Protein AF-0000000067290203 (afdb_homodimer)

InterPro domains:
  IPR036691 Endonuclease/exonuclease/phosphatase superfamily [G3DSA:3.60.10.10] (4-113)
  IPR036691 Endonuclease/exonuclease/phosphatase superfamily [SSF56219] (7-81)

Foldseek 3Di:
DDAAEDEEAQLALPDLVSLQVQQVVLVVVVHFKYKYKQNQAQDDDPVSCCSNHNVQQPDKDKDG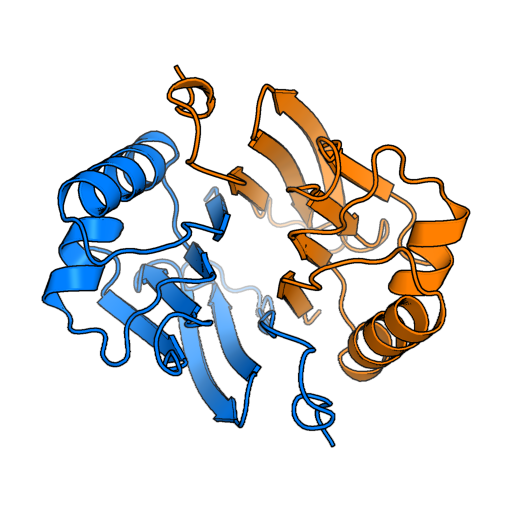ADHSDMMMIITGGVQQKDWDDWDDDDFWIWIWIDGNPDPPRPGDTDDIGYDVPDPPRPPD/DDAAEDEEAQLALPDLVSLQVQQVVLVVVVHFKYKYKQNQAQDDDPVSCCSNHNVQQPDKDKDGADHSHIMMIITGGVQQKDWDDWDDDDQWIWIWIDGRPDPPRPTDTDTGGIDVPDPPRPPD

pLDDT: mean 79.08, std 18.04, range [36.16, 97.81]

Structure (mmCIF, N/CA/C/O backbone):
data_AF-0000000067290203-model_v1
#
loop_
_entity.id
_entity.type
_entity.pdbx_description
1 polymer 'Endonuclease/exonuclease/phosphatase domain-containing protein'
#
loop_
_atom_site.group_PDB
_atom_site.id
_atom_site.type_symbol
_atom_site.label_atom_id
_atom_site.label_alt_id
_atom_site.label_comp_id
_atom_site.label_asym_id
_atom_site.label_entity_id
_atom_site.label_seq_id
_atom_site.pdbx_PDB_ins_code
_atom_site.Cartn_x
_atom_site.Cartn_y
_atom_site.Cartn_z
_atom_site.occupancy
_atom_site.B_iso_or_equiv
_atom_site.auth_seq_id
_atom_site.auth_comp_id
_atom_site.auth_asym_id
_atom_site.auth_atom_id
_atom_site.pdbx_PDB_model_num
ATOM 1 N N . MET A 1 1 ? -20.156 5.008 -2.033 1 52.22 1 MET A N 1
ATOM 2 C CA . MET A 1 1 ? -19.094 6.004 -2.119 1 52.22 1 MET A CA 1
ATOM 3 C C . MET A 1 1 ? -17.766 5.352 -2.488 1 52.22 1 MET A C 1
ATOM 5 O O . MET A 1 1 ? -17.531 4.191 -2.15 1 52.22 1 MET A O 1
ATOM 9 N N . GLU A 1 2 ? -17.016 5.949 -3.539 1 61.75 2 GLU A N 1
ATOM 10 C CA . GLU A 1 2 ? -15.75 5.41 -4.027 1 61.75 2 GLU A CA 1
ATOM 11 C C . GLU A 1 2 ? -14.633 5.594 -2.996 1 61.75 2 GLU A C 1
ATOM 13 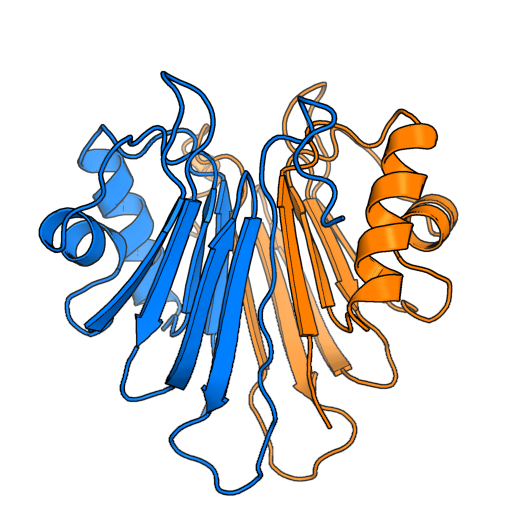O O . GLU A 1 2 ? -14.57 6.625 -2.326 1 61.75 2 GLU A O 1
ATOM 18 N N . ASP A 1 3 ? -14.102 4.531 -2.561 1 75.31 3 ASP A N 1
ATOM 19 C CA . ASP A 1 3 ? -12.938 4.617 -1.69 1 75.31 3 ASP A CA 1
ATOM 20 C C . ASP A 1 3 ? -11.641 4.445 -2.486 1 75.31 3 ASP A C 1
ATOM 22 O O . ASP A 1 3 ? -11.391 3.375 -3.041 1 75.31 3 ASP A O 1
ATOM 26 N N . ASN A 1 4 ? -10.969 5.621 -2.562 1 82.06 4 ASN A N 1
ATOM 27 C CA . ASN A 1 4 ? -9.703 5.605 -3.287 1 82.06 4 ASN A CA 1
ATOM 28 C C . ASN A 1 4 ? -8.508 5.594 -2.334 1 82.06 4 ASN A C 1
ATOM 30 O O . ASN A 1 4 ? -8.508 6.305 -1.326 1 82.06 4 ASN A O 1
ATOM 34 N N . TRP A 1 5 ? -7.609 4.723 -2.709 1 84.5 5 TRP A N 1
ATOM 35 C CA . TRP A 1 5 ? -6.391 4.641 -1.911 1 84.5 5 TRP A CA 1
ATOM 36 C C . TRP A 1 5 ? -5.16 4.914 -2.77 1 84.5 5 TRP A C 1
ATOM 38 O O . TRP A 1 5 ? -5.152 4.621 -3.967 1 84.5 5 TRP A O 1
ATOM 48 N N . ILE A 1 6 ? -4.113 5.418 -2.084 1 84.44 6 ILE A N 1
ATOM 49 C CA . ILE A 1 6 ? -2.834 5.562 -2.768 1 84.44 6 ILE A CA 1
ATOM 50 C C . ILE A 1 6 ? -1.728 4.914 -1.938 1 84.44 6 ILE A C 1
ATOM 52 O O . ILE A 1 6 ? -1.719 5.027 -0.709 1 84.44 6 ILE A O 1
ATOM 56 N N . VAL A 1 7 ? -0.982 4.113 -2.564 1 85.06 7 VAL A N 1
ATOM 57 C CA . VAL A 1 7 ? 0.259 3.57 -2.021 1 85.06 7 VAL A CA 1
ATOM 58 C C . VAL A 1 7 ? 1.448 4.113 -2.811 1 85.06 7 VAL A C 1
ATOM 60 O O . VAL A 1 7 ? 1.484 4.012 -4.039 1 85.06 7 VAL A O 1
ATOM 63 N N . TRP A 1 8 ? 2.396 4.727 -2.051 1 84.69 8 TRP A N 1
ATOM 64 C CA . TRP A 1 8 ? 3.475 5.406 -2.762 1 84.69 8 TRP A CA 1
ATOM 65 C C . TRP A 1 8 ? 4.785 5.305 -1.989 1 84.69 8 TRP A C 1
ATOM 67 O O . TRP A 1 8 ? 4.84 5.621 -0.799 1 84.69 8 TRP A O 1
ATOM 77 N N . ASN A 1 9 ? 5.824 4.785 -2.703 1 83.69 9 ASN A N 1
ATOM 78 C CA . ASN A 1 9 ? 7.172 4.992 -2.184 1 83.69 9 ASN A CA 1
ATOM 79 C C . ASN A 1 9 ? 7.703 6.375 -2.537 1 83.69 9 ASN A C 1
ATOM 81 O O . ASN A 1 9 ? 8.125 6.613 -3.672 1 83.69 9 ASN A O 1
ATOM 85 N N . VAL A 1 10 ? 7.789 7.27 -1.595 1 85.56 10 VAL A N 1
ATOM 86 C CA . VAL A 1 10 ? 7.992 8.688 -1.882 1 85.56 10 VAL A CA 1
ATOM 87 C C . VAL A 1 10 ? 9.484 9.016 -1.837 1 85.56 10 VAL A C 1
ATOM 89 O O . VAL A 1 10 ? 9.898 10.086 -2.277 1 85.56 10 VAL A O 1
ATOM 92 N N . ARG A 1 11 ? 10.234 8.125 -1.266 1 83.94 11 ARG A N 1
ATOM 93 C CA . ARG A 1 11 ? 11.68 8.273 -1.174 1 83.94 11 ARG A CA 1
ATOM 94 C C . ARG A 1 11 ? 12.055 9.586 -0.485 1 83.94 11 ARG A C 1
ATOM 96 O O . ARG A 1 11 ? 12.93 10.305 -0.951 1 83.94 11 ARG A O 1
ATOM 103 N N . GLY A 1 12 ? 11.359 9.945 0.398 1 88.12 12 GLY A N 1
ATOM 104 C CA . GLY A 1 12 ? 11.656 11.117 1.21 1 88.12 12 GLY A CA 1
ATOM 105 C C . GLY A 1 12 ? 10.555 12.148 1.203 1 88.12 12 GLY A C 1
ATOM 106 O O . GLY A 1 12 ? 10.008 12.477 0.147 1 88.12 12 GLY A O 1
ATOM 107 N N . LEU A 1 13 ? 10.266 12.75 2.385 1 91.75 13 LEU A N 1
ATOM 108 C CA . LEU A 1 13 ? 9.273 13.805 2.523 1 91.75 13 LEU A CA 1
ATOM 109 C C . LEU A 1 13 ? 9.875 15.031 3.203 1 91.75 13 LEU A C 1
ATOM 111 O O . LEU A 1 13 ? 9.148 15.93 3.637 1 91.75 13 LEU A O 1
ATOM 115 N N . ASN A 1 14 ? 11.172 14.961 3.256 1 91.12 14 ASN A N 1
ATOM 116 C CA . ASN A 1 14 ? 11.844 16.078 3.9 1 91.12 14 ASN A CA 1
ATOM 117 C C . ASN A 1 14 ? 11.695 17.375 3.088 1 91.12 14 ASN A C 1
ATOM 119 O O . ASN A 1 14 ? 11.711 18.469 3.648 1 91.12 14 ASN A O 1
ATOM 123 N N . ASN A 1 15 ? 11.594 17.234 1.837 1 89.94 15 ASN A N 1
ATOM 124 C CA . ASN A 1 15 ? 11.406 18.375 0.945 1 89.94 15 ASN A CA 1
ATOM 125 C C . ASN A 1 15 ? 9.93 18.734 0.807 1 89.94 15 ASN A C 1
ATOM 127 O O . ASN A 1 15 ? 9.133 17.922 0.324 1 89.94 15 ASN A O 1
ATOM 131 N N . PRO A 1 16 ? 9.578 19.969 1.131 1 91.81 16 PRO A N 1
ATOM 132 C CA . PRO A 1 16 ? 8.172 20.391 1.044 1 91.81 16 PRO A CA 1
ATOM 133 C C . PRO A 1 16 ? 7.613 20.281 -0.372 1 91.81 16 PRO A C 1
ATOM 135 O O . PRO A 1 16 ? 6.41 20.062 -0.548 1 91.81 16 PRO A O 1
ATOM 138 N N . ALA A 1 17 ? 8.469 20.438 -1.304 1 89.12 17 ALA A N 1
ATOM 139 C CA . ALA A 1 17 ? 7.996 20.328 -2.682 1 89.12 17 ALA A CA 1
ATOM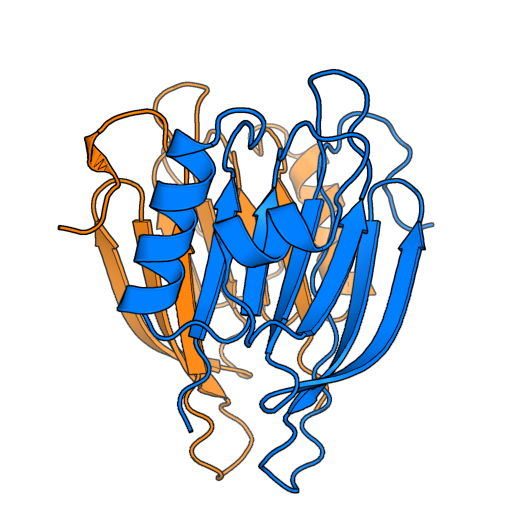 140 C C . ALA A 1 17 ? 7.445 18.922 -2.961 1 89.12 17 ALA A C 1
ATOM 142 O O . ALA A 1 17 ? 6.461 18.781 -3.688 1 89.12 17 ALA A O 1
ATOM 143 N N . ARG A 1 18 ? 8.062 18.031 -2.363 1 89 18 ARG A N 1
ATOM 144 C CA . ARG A 1 18 ? 7.594 16.656 -2.549 1 89 18 ARG A CA 1
ATOM 145 C C . ARG A 1 18 ? 6.25 16.438 -1.861 1 89 18 ARG A C 1
ATOM 147 O O . ARG A 1 18 ? 5.379 15.75 -2.391 1 89 18 ARG A O 1
ATOM 154 N N . ARG A 1 19 ? 6.105 17.078 -0.749 1 94 19 ARG A N 1
ATOM 155 C CA . ARG A 1 19 ? 4.836 16.969 -0.037 1 94 19 ARG A CA 1
ATOM 156 C C . ARG A 1 19 ? 3.697 17.562 -0.855 1 94 19 ARG A C 1
ATOM 158 O O . ARG A 1 19 ? 2.592 17.016 -0.883 1 94 19 ARG A O 1
ATOM 165 N N . THR A 1 20 ? 4.035 18.562 -1.495 1 91.69 20 THR A N 1
ATOM 166 C CA . THR A 1 20 ? 3.037 19.219 -2.332 1 91.69 20 THR A CA 1
ATOM 167 C C . THR A 1 20 ? 2.623 18.312 -3.49 1 91.69 20 THR A C 1
ATOM 169 O O . THR A 1 20 ? 1.443 18.25 -3.842 1 91.69 20 THR A O 1
ATOM 172 N N . VAL A 1 21 ? 3.586 17.641 -4.066 1 85.69 21 VAL A N 1
ATOM 173 C CA . VAL A 1 21 ? 3.301 16.734 -5.164 1 85.69 21 VAL A CA 1
ATOM 174 C C . VAL A 1 21 ? 2.367 15.625 -4.684 1 85.69 21 VAL A C 1
ATOM 176 O O . VAL A 1 21 ? 1.406 15.266 -5.375 1 85.69 21 VAL A O 1
ATOM 179 N N . VAL A 1 22 ? 2.609 15.117 -3.521 1 89.25 22 VAL A N 1
ATOM 180 C CA . VAL A 1 22 ? 1.752 14.086 -2.951 1 89.25 22 VAL A CA 1
ATOM 181 C C . VAL A 1 22 ? 0.336 14.625 -2.771 1 89.25 22 VAL A C 1
ATOM 183 O O . VAL A 1 22 ? -0.636 13.992 -3.186 1 89.25 22 VAL A O 1
ATOM 186 N N . LYS A 1 23 ? 0.296 15.75 -2.268 1 92.88 23 LYS A N 1
ATOM 187 C CA . LYS A 1 23 ? -1.001 16.359 -1.966 1 92.88 23 LYS A CA 1
ATOM 188 C C . LYS A 1 23 ? -1.843 16.5 -3.23 1 92.88 23 LYS A C 1
ATOM 190 O O . LYS A 1 23 ? -3.047 16.234 -3.215 1 92.88 23 LYS A O 1
ATOM 195 N N . VAL A 1 24 ? -1.209 16.922 -4.242 1 88.62 24 VAL A N 1
ATOM 196 C CA . VAL A 1 24 ? -1.919 17.141 -5.5 1 88.62 24 VAL A CA 1
ATOM 197 C C . VAL A 1 24 ? -2.518 15.828 -5.992 1 88.62 24 VAL A C 1
ATOM 199 O O . VAL A 1 24 ? -3.676 15.781 -6.418 1 88.62 24 VAL A O 1
ATOM 202 N N . LEU A 1 25 ? -1.799 14.773 -5.863 1 84.69 25 LEU A N 1
ATOM 203 C CA . LEU A 1 25 ? -2.289 13.477 -6.32 1 84.69 25 LEU A CA 1
ATOM 204 C C . LEU A 1 25 ? -3.42 12.984 -5.43 1 84.69 25 LEU A C 1
ATOM 206 O O . LEU A 1 25 ? -4.391 12.398 -5.918 1 84.69 25 LEU A O 1
ATOM 210 N N . VAL A 1 26 ? -3.268 13.227 -4.188 1 89.69 26 VAL A N 1
ATOM 211 C CA . VAL A 1 26 ? -4.289 12.82 -3.227 1 89.69 26 VAL A CA 1
ATOM 212 C C . VAL A 1 26 ? -5.598 13.555 -3.525 1 89.69 26 VAL A C 1
ATOM 214 O O . VAL A 1 26 ? -6.664 12.938 -3.568 1 89.69 26 VAL A O 1
ATOM 217 N N . TYR A 1 27 ? -5.418 14.805 -3.797 1 90.56 27 TYR A N 1
ATOM 218 C CA . TYR A 1 27 ? -6.59 15.633 -4.059 1 90.56 27 TYR A CA 1
ATOM 219 C C . TYR A 1 27 ? -7.219 15.281 -5.402 1 90.56 27 TYR A C 1
ATOM 221 O O . TYR A 1 27 ? -8.422 15.039 -5.484 1 90.56 27 TYR A O 1
ATOM 229 N N . ARG A 1 28 ? -6.445 15.133 -6.375 1 84.56 28 ARG A N 1
ATOM 230 C CA . ARG A 1 28 ? -6.93 14.914 -7.734 1 84.56 28 ARG A CA 1
ATOM 231 C C . ARG A 1 28 ? -7.637 13.57 -7.852 1 84.56 28 ARG A C 1
ATOM 233 O O . ARG A 1 28 ? -8.562 13.414 -8.648 1 84.56 28 ARG A O 1
ATOM 240 N N . ASN A 1 29 ? -7.258 12.656 -7.031 1 82.94 29 ASN A N 1
ATOM 241 C CA . ASN A 1 29 ? -7.828 11.32 -7.156 1 82.94 29 ASN A CA 1
ATOM 242 C C . ASN A 1 29 ? -8.828 11.031 -6.043 1 82.94 29 ASN A C 1
ATOM 244 O O . ASN A 1 29 ? -9.203 9.875 -5.828 1 82.94 29 ASN A O 1
ATOM 248 N N . ASN A 1 30 ? -9.203 12.055 -5.262 1 87.62 30 ASN A N 1
ATOM 249 C CA . ASN A 1 30 ? -10.172 11.922 -4.176 1 87.62 30 ASN A CA 1
ATOM 250 C C . ASN A 1 30 ? -9.828 10.758 -3.258 1 87.62 30 ASN A C 1
ATOM 252 O O . ASN A 1 30 ? -10.68 9.898 -2.992 1 87.62 30 ASN A O 1
ATOM 256 N N . VAL A 1 31 ? -8.656 10.781 -2.807 1 88.5 31 VAL A N 1
ATOM 257 C CA . VAL A 1 31 ? -8.125 9.68 -2.004 1 88.5 31 VAL A CA 1
ATOM 258 C C . VAL A 1 31 ? -8.672 9.781 -0.579 1 88.5 31 VAL A C 1
ATOM 260 O O . VAL A 1 31 ? -8.766 10.867 -0.015 1 88.5 31 VAL A O 1
ATOM 263 N N . SER A 1 32 ? -9.008 8.586 -0.087 1 88.25 32 SER A N 1
ATOM 264 C CA . SER A 1 32 ? -9.523 8.562 1.278 1 88.25 32 SER A CA 1
ATOM 265 C C . SER A 1 32 ? -8.562 7.852 2.223 1 88.25 32 SER A C 1
ATOM 267 O O . SER A 1 32 ? -8.688 7.957 3.443 1 88.25 32 SER A O 1
ATOM 269 N N . LEU A 1 33 ? -7.613 7.141 1.683 1 87.25 33 LEU A N 1
ATOM 270 C CA . LEU A 1 33 ? -6.586 6.438 2.447 1 87.25 33 LEU A CA 1
ATOM 271 C C . LEU A 1 33 ? -5.227 6.547 1.765 1 87.25 33 LEU A C 1
ATOM 273 O O . LEU A 1 33 ? -5.102 6.262 0.572 1 87.25 33 LEU A O 1
ATOM 277 N N . VAL A 1 34 ? -4.227 6.992 2.545 1 89.69 34 VAL A N 1
ATOM 278 C CA . VAL A 1 34 ? -2.891 7.211 2.002 1 89.69 34 VAL A CA 1
ATOM 279 C C . VAL A 1 34 ? -1.887 6.316 2.727 1 89.69 34 VAL A C 1
ATOM 281 O O . VAL A 1 34 ? -1.876 6.258 3.959 1 89.69 34 VAL A O 1
ATOM 284 N N . CYS A 1 35 ? -1.112 5.613 1.912 1 88.56 35 CYS A N 1
ATOM 285 C CA . CYS A 1 35 ? 0.01 4.844 2.443 1 88.56 35 CYS A CA 1
ATOM 286 C C . CYS A 1 35 ? 1.312 5.234 1.751 1 88.56 35 CYS A C 1
ATOM 288 O O . CYS A 1 35 ? 1.531 4.883 0.591 1 88.56 35 CYS A O 1
ATOM 290 N N . LEU A 1 36 ? 2.174 5.91 2.473 1 88.5 36 LEU A N 1
ATOM 291 C CA . LEU A 1 36 ? 3.463 6.32 1.926 1 88.5 36 LEU A CA 1
ATOM 292 C C . LEU A 1 36 ? 4.602 5.52 2.551 1 88.5 36 LEU A C 1
ATOM 294 O O . LEU A 1 36 ? 4.594 5.266 3.758 1 88.5 36 LEU A O 1
ATOM 298 N N . GLN A 1 37 ? 5.516 5.129 1.73 1 86 37 GLN A N 1
ATOM 299 C CA . GLN A 1 37 ? 6.691 4.406 2.197 1 86 37 GLN A CA 1
ATOM 300 C C . GLN A 1 37 ? 7.969 5.203 1.948 1 86 37 GLN A C 1
ATOM 302 O O . GLN A 1 37 ? 8.008 6.062 1.062 1 86 37 GLN A O 1
ATOM 307 N N . GLU A 1 38 ? 9.023 4.938 2.715 1 87.31 38 GLU A N 1
ATOM 308 C CA . GLU A 1 38 ? 10.305 5.629 2.703 1 87.31 38 GLU A CA 1
ATOM 309 C C . GLU A 1 38 ? 10.125 7.133 2.896 1 87.31 38 GLU A C 1
ATOM 311 O O . GLU A 1 38 ? 10.656 7.934 2.121 1 87.31 38 GLU A O 1
ATOM 316 N N . THR A 1 39 ? 9.414 7.508 3.857 1 91.06 39 THR A N 1
ATOM 317 C CA . THR A 1 39 ? 9.219 8.922 4.156 1 91.06 39 THR A CA 1
ATOM 318 C C . THR A 1 39 ? 10.531 9.562 4.594 1 91.06 39 THR A C 1
ATOM 320 O O . THR A 1 39 ? 10.711 10.781 4.457 1 91.06 39 THR A O 1
ATOM 323 N N . LYS A 1 40 ? 11.391 8.734 5.184 1 90.31 40 LYS A N 1
ATOM 324 C CA . LYS A 1 40 ? 12.711 9.125 5.676 1 90.31 40 LYS A CA 1
ATOM 325 C C . LYS A 1 40 ? 12.594 10.156 6.797 1 90.31 40 LYS A C 1
ATOM 327 O O . LYS A 1 40 ? 13.484 10.984 6.98 1 90.31 40 LYS A O 1
ATOM 332 N N . LEU A 1 41 ? 11.398 10.039 7.422 1 93.12 41 LEU A N 1
ATOM 333 C CA . LEU A 1 41 ? 11.172 10.938 8.547 1 93.12 41 LEU A CA 1
ATOM 334 C C . LEU A 1 41 ? 11.148 10.18 9.859 1 93.12 41 LEU A C 1
ATOM 336 O O . LEU A 1 41 ? 10.492 9.141 9.977 1 93.12 41 LEU A O 1
ATOM 340 N N . SER A 1 42 ? 11.844 10.703 10.859 1 92.88 42 SER A N 1
ATOM 341 C CA . SER A 1 42 ? 11.859 10.094 12.188 1 92.88 42 SER A CA 1
ATOM 342 C C . SER A 1 42 ? 10.602 10.445 12.977 1 92.88 42 SER A C 1
ATOM 344 O O . SER A 1 42 ? 10.18 9.688 13.859 1 92.88 42 SER A O 1
ATOM 346 N N . PHE A 1 43 ? 10.102 11.609 12.664 1 94.56 43 PHE A N 1
ATOM 347 C CA . PHE A 1 43 ? 8.859 12.062 13.281 1 94.56 43 PHE A CA 1
ATOM 348 C C . PHE A 1 43 ? 7.934 12.68 12.242 1 94.56 43 PHE A C 1
ATOM 350 O O . PHE A 1 43 ? 8.383 13.406 11.359 1 94.56 43 PHE A O 1
ATOM 357 N N . ILE A 1 44 ? 6.684 12.312 12.398 1 95.69 44 ILE A N 1
ATOM 358 C CA . ILE A 1 44 ? 5.703 12.922 11.508 1 95.69 44 ILE A CA 1
ATOM 359 C C . ILE A 1 44 ? 4.66 13.68 12.328 1 95.69 44 ILE A C 1
ATOM 361 O O . ILE A 1 44 ? 3.879 13.07 13.062 1 95.69 44 ILE A O 1
ATOM 365 N N . TYR A 1 45 ? 4.656 14.977 12.117 1 96.56 45 TYR A N 1
ATOM 366 C CA . TYR A 1 45 ? 3.695 15.828 12.805 1 96.56 45 TYR A CA 1
ATOM 367 C C . TYR A 1 45 ? 2.467 16.078 11.938 1 96.56 45 TYR A C 1
ATOM 369 O O . TYR A 1 45 ? 2.506 15.875 10.727 1 96.56 45 TYR A O 1
ATOM 377 N N . ARG A 1 46 ? 1.433 16.578 12.594 1 97.12 46 ARG A N 1
ATOM 378 C CA . ARG A 1 46 ? 0.167 16.891 11.93 1 97.12 46 ARG A CA 1
ATOM 379 C C . ARG A 1 46 ? 0.379 17.797 10.734 1 97.12 46 ARG A C 1
ATOM 381 O O . ARG A 1 46 ? -0.26 17.641 9.688 1 97.12 46 ARG A O 1
ATOM 388 N N . VAL A 1 47 ? 1.285 18.672 10.844 1 97.06 47 VAL A N 1
ATOM 389 C CA . VAL A 1 47 ? 1.516 19.641 9.773 1 97.06 47 VAL A CA 1
ATOM 390 C C . VAL A 1 47 ? 2.002 18.922 8.516 1 97.06 47 VAL A C 1
ATOM 392 O O . VAL A 1 47 ? 1.645 19.297 7.402 1 97.06 47 VAL A O 1
ATOM 395 N N . VAL A 1 48 ? 2.832 17.922 8.664 1 97.38 48 VAL A N 1
ATOM 396 C CA . VAL A 1 48 ? 3.348 17.156 7.527 1 97.38 48 VAL A CA 1
ATOM 397 C C . VAL A 1 48 ? 2.203 16.406 6.848 1 97.38 48 VAL A C 1
ATOM 399 O O . VAL A 1 48 ? 2.1 16.406 5.617 1 97.38 48 VAL A O 1
ATOM 402 N N . VAL A 1 49 ? 1.338 15.828 7.617 1 97.81 49 VAL A N 1
ATOM 403 C CA . VAL A 1 49 ? 0.186 15.102 7.09 1 97.81 49 VAL A CA 1
ATOM 404 C C . VAL A 1 49 ? -0.719 16.062 6.32 1 97.81 49 VAL A C 1
ATOM 406 O O . VAL A 1 49 ? -1.175 15.75 5.219 1 97.81 49 VAL A O 1
ATOM 409 N N . ASN A 1 50 ? -0.904 17.234 6.918 1 97.81 50 ASN A N 1
ATOM 410 C CA . ASN A 1 50 ? -1.729 18.219 6.242 1 97.81 50 ASN A CA 1
ATOM 411 C C . ASN A 1 50 ? -1.124 18.641 4.902 1 97.81 50 ASN A C 1
ATOM 413 O O . ASN A 1 50 ? -1.848 18.859 3.93 1 97.81 50 ASN A O 1
ATOM 417 N N . GLN A 1 51 ? 0.162 18.703 4.875 1 97.5 51 GLN A N 1
ATOM 418 C CA . GLN A 1 51 ? 0.863 19.125 3.664 1 97.5 51 GLN A CA 1
ATOM 419 C C . GLN A 1 51 ? 0.848 18.016 2.613 1 97.5 51 GLN A C 1
ATOM 421 O O . GLN A 1 51 ? 0.876 18.297 1.412 1 97.5 51 GLN A O 1
ATOM 426 N N . CYS A 1 52 ? 0.757 16.75 2.998 1 96.62 52 CYS A N 1
ATOM 427 C CA . CYS A 1 52 ? 0.788 15.625 2.078 1 96.62 52 CYS A CA 1
ATOM 428 C C . CYS A 1 52 ? -0.62 15.227 1.648 1 96.62 52 CYS A C 1
ATOM 430 O O . CYS A 1 52 ? -0.826 14.773 0.521 1 96.62 52 CYS A O 1
ATOM 432 N N . CYS A 1 53 ? -1.587 15.414 2.598 1 96.94 53 CYS A N 1
ATOM 433 C CA . CYS A 1 53 ? -2.857 14.742 2.359 1 96.94 53 CYS A CA 1
ATOM 434 C C . CYS A 1 53 ? -4.023 15.719 2.48 1 96.94 53 CYS A C 1
ATOM 436 O O . CYS A 1 53 ? -5.078 15.508 1.879 1 96.94 53 CYS A O 1
ATOM 438 N N . GLY A 1 54 ? -3.855 16.719 3.295 1 97.44 54 GLY A N 1
ATOM 439 C CA . GLY A 1 54 ? -4.941 17.641 3.568 1 97.44 54 GLY A CA 1
ATOM 440 C C . GLY A 1 54 ? -5.531 17.484 4.957 1 97.44 54 GLY A C 1
ATOM 441 O O . GLY A 1 54 ? -5.316 16.469 5.613 1 97.44 54 GLY A O 1
ATOM 442 N N . THR A 1 55 ? -6.297 18.438 5.359 1 97.25 55 THR A N 1
ATOM 443 C CA . THR A 1 55 ? -6.805 18.5 6.727 1 97.25 55 THR A CA 1
ATOM 444 C C . THR A 1 55 ? -7.922 17.469 6.934 1 97.25 55 THR A C 1
ATOM 446 O O . THR A 1 55 ? -8.273 17.156 8.07 1 97.25 55 THR A O 1
ATOM 449 N N . GLU A 1 56 ? -8.492 16.984 5.906 1 96.38 56 GLU A N 1
ATOM 450 C CA . GLU A 1 56 ? -9.555 15.984 6.004 1 96.38 56 GLU A CA 1
ATOM 451 C C . GLU A 1 56 ? -9.008 14.656 6.527 1 96.38 56 GLU A C 1
ATOM 453 O O . GLU A 1 56 ? -9.773 13.805 6.984 1 96.38 56 GLU A O 1
ATOM 458 N N . PHE A 1 57 ? -7.738 14.484 6.328 1 96.56 57 PHE A N 1
ATOM 459 C CA . PHE A 1 57 ? -7.102 13.305 6.895 1 96.56 57 PHE A CA 1
ATOM 460 C C . PHE A 1 57 ? -6.809 13.5 8.375 1 96.56 57 PHE A C 1
ATOM 462 O O . PHE A 1 57 ? -5.656 13.711 8.766 1 96.56 57 PHE A O 1
ATOM 469 N N . SER A 1 58 ? -7.762 13.289 9.148 1 94 58 SER A N 1
ATOM 470 C CA . SER A 1 58 ? -7.75 13.68 10.555 1 94 58 SER A CA 1
ATOM 471 C C . SER A 1 58 ? -7.004 12.664 11.406 1 94 58 SER A C 1
ATOM 473 O O . SER A 1 58 ? -6.605 12.961 12.531 1 94 58 SER A O 1
ATOM 475 N N . THR A 1 59 ? -6.797 11.492 10.891 1 91.81 59 THR A N 1
ATOM 476 C CA . THR A 1 59 ? -6.117 10.453 11.656 1 91.81 59 THR A CA 1
ATOM 477 C C . THR A 1 59 ? -4.988 9.836 10.836 1 91.81 59 THR A C 1
ATOM 479 O O . THR A 1 59 ? -5.055 9.797 9.602 1 91.81 59 THR A O 1
ATOM 482 N N . PHE A 1 60 ? -3.912 9.461 11.625 1 93.62 60 PHE A N 1
ATOM 483 C CA . PHE A 1 60 ? -2.779 8.844 10.945 1 93.62 60 PHE A CA 1
ATOM 484 C C . PHE A 1 60 ? -1.931 8.039 11.922 1 93.62 60 PHE A C 1
ATOM 486 O O . PHE A 1 60 ? -2.08 8.18 13.141 1 93.62 60 PHE A O 1
ATOM 493 N N . ALA A 1 61 ? -1.184 7.188 11.336 1 90.88 61 ALA A N 1
ATOM 494 C CA . ALA A 1 61 ? -0.149 6.418 12.016 1 90.88 61 ALA A CA 1
ATOM 495 C C . ALA A 1 61 ? 1.143 6.391 11.203 1 90.88 61 ALA A C 1
ATOM 497 O O . ALA A 1 61 ? 1.119 6.562 9.984 1 90.88 61 ALA A O 1
ATOM 498 N N . TYR A 1 62 ? 2.256 6.297 11.961 1 91.12 62 TYR A N 1
ATOM 499 C CA . TYR A 1 62 ? 3.494 6.254 11.188 1 91.12 62 TYR A CA 1
ATOM 500 C C . TYR A 1 62 ? 4.531 5.367 11.867 1 91.12 62 TYR A C 1
ATOM 502 O O . TYR A 1 62 ? 4.457 5.129 13.078 1 91.12 62 TYR A O 1
ATOM 510 N N . LEU A 1 63 ? 5.336 4.887 11.016 1 88.31 63 LEU A N 1
ATOM 511 C CA . LEU A 1 63 ? 6.543 4.191 11.453 1 88.31 63 LEU A CA 1
ATOM 512 C C . LEU A 1 63 ? 7.777 5.062 11.234 1 88.31 63 LEU A C 1
ATOM 514 O O . LEU A 1 63 ? 7.984 5.594 10.141 1 88.31 63 LEU A O 1
ATOM 518 N N . THR A 1 64 ? 8.578 5.09 12.227 1 89.75 64 THR A N 1
ATOM 519 C CA . THR A 1 64 ? 9.75 5.965 12.234 1 89.75 64 THR A CA 1
ATOM 520 C C . THR A 1 64 ? 10.812 5.438 11.273 1 89.75 64 THR A C 1
ATOM 522 O O . THR A 1 64 ? 11.047 4.23 11.203 1 89.75 64 THR A O 1
ATOM 525 N N . ALA A 1 65 ? 11.367 6.445 10.602 1 88.12 65 ALA A N 1
ATOM 526 C CA . ALA A 1 65 ? 12.539 6.094 9.805 1 88.12 65 ALA A CA 1
ATOM 527 C C . ALA A 1 65 ? 13.789 6.004 10.68 1 88.12 65 ALA A C 1
ATOM 529 O O . ALA A 1 65 ? 13.844 6.605 11.758 1 88.12 65 ALA A O 1
ATOM 530 N N . GLU A 1 66 ? 14.578 5.133 10.258 1 83.88 66 GLU A N 1
ATOM 531 C CA . GLU A 1 66 ? 15.906 5.09 10.859 1 83.88 66 GLU A CA 1
ATOM 532 C C . GLU A 1 66 ? 16.938 5.742 9.945 1 83.88 66 GLU A C 1
ATOM 534 O O . GLU A 1 66 ? 17.406 5.129 8.977 1 83.88 66 GLU A O 1
ATOM 539 N N . GLY A 1 67 ? 17.312 6.891 10.273 1 78.62 67 GLY A N 1
ATOM 540 C CA . GLY A 1 67 ? 18.156 7.652 9.367 1 78.62 67 GLY A CA 1
ATOM 541 C C . GLY A 1 67 ? 17.484 7.957 8.039 1 78.62 67 GLY A C 1
ATOM 542 O O . GLY A 1 67 ? 16.391 8.508 8 1 78.62 67 GLY A O 1
ATOM 543 N N . SER A 1 68 ? 18.234 7.52 6.945 1 77.62 68 SER A N 1
ATOM 544 C CA . SER A 1 68 ? 17.703 7.785 5.613 1 77.62 68 SER A CA 1
ATOM 545 C C . SER A 1 68 ? 16.938 6.578 5.07 1 77.62 68 SER A C 1
ATOM 547 O O . SER A 1 68 ? 16.641 6.512 3.877 1 77.62 68 SER A O 1
ATOM 549 N N . ARG A 1 69 ? 16.594 5.762 6.094 1 77.12 69 ARG A N 1
ATOM 550 C CA . ARG A 1 69 ? 15.961 4.535 5.609 1 77.12 69 ARG A CA 1
ATOM 551 C C . ARG A 1 69 ? 14.602 4.316 6.262 1 77.12 69 ARG A C 1
ATOM 553 O O . ARG A 1 69 ? 14.445 4.523 7.465 1 77.12 69 ARG A O 1
ATOM 560 N N . GLY A 1 70 ? 13.734 4.137 5.434 1 81.62 70 GLY A N 1
ATOM 561 C CA . GLY A 1 70 ? 12.445 3.674 5.914 1 81.62 70 GLY A CA 1
ATOM 562 C C . GLY A 1 70 ? 11.461 4.801 6.168 1 81.62 70 GLY A C 1
ATOM 563 O O . GLY A 1 70 ? 11.461 5.805 5.453 1 81.62 70 GLY A O 1
ATOM 564 N N . GLY A 1 71 ? 10.562 4.457 7.105 1 89.44 71 GLY A N 1
ATOM 565 C CA . GLY A 1 71 ? 9.477 5.371 7.43 1 89.44 71 GLY A CA 1
ATOM 566 C C . GLY A 1 71 ? 8.203 5.078 6.664 1 89.44 71 GLY A C 1
ATOM 567 O O . GLY A 1 71 ? 8.234 4.879 5.445 1 89.44 71 GLY A O 1
ATOM 568 N N . VAL A 1 72 ? 7.137 5.07 7.391 1 90.06 72 VAL A N 1
ATOM 569 C CA . VAL A 1 72 ? 5.828 4.812 6.801 1 90.06 72 VAL A CA 1
ATOM 570 C C . VAL A 1 72 ? 4.809 5.816 7.344 1 90.06 72 VAL A C 1
ATOM 572 O O . VAL A 1 72 ? 4.852 6.172 8.523 1 90.06 72 VAL A O 1
ATOM 575 N N . LEU A 1 73 ? 4.047 6.27 6.434 1 92 73 LEU A N 1
ATOM 576 C CA . LEU A 1 73 ? 2.912 7.082 6.848 1 92 73 LEU A CA 1
ATOM 577 C C . LEU A 1 73 ? 1.602 6.48 6.355 1 92 73 LEU A C 1
ATOM 579 O O . LEU A 1 73 ? 1.444 6.219 5.16 1 92 73 LEU A O 1
ATOM 583 N N . LEU A 1 74 ? 0.694 6.219 7.305 1 92.06 74 LEU A N 1
ATOM 584 C CA . LEU A 1 74 ? -0.688 5.84 7.035 1 92.06 74 LEU A CA 1
ATOM 585 C C . LEU A 1 74 ? -1.65 6.93 7.496 1 92.06 74 LEU A C 1
ATOM 587 O O . LEU A 1 74 ? -1.688 7.273 8.68 1 92.06 74 LEU A O 1
ATOM 591 N N . ALA A 1 75 ? -2.371 7.488 6.566 1 92.81 75 ALA A N 1
ATOM 592 C CA . ALA A 1 75 ? -3.338 8.531 6.895 1 92.81 75 ALA A CA 1
ATOM 593 C C . ALA A 1 75 ? -4.688 8.258 6.234 1 92.81 75 ALA A C 1
ATOM 595 O O . ALA A 1 75 ? -4.746 7.734 5.121 1 92.81 75 ALA A O 1
ATOM 596 N N . TRP A 1 76 ? -5.781 8.578 6.926 1 91.44 76 TRP A N 1
ATOM 597 C CA . TRP A 1 76 ? -7.105 8.32 6.367 1 91.44 76 TRP A CA 1
ATOM 598 C C . TRP A 1 76 ? -8.094 9.406 6.785 1 91.44 76 TRP A C 1
ATOM 600 O O . TRP A 1 76 ? -7.93 10.039 7.832 1 91.44 76 TRP A O 1
ATOM 610 N N . LYS A 1 77 ? -9.047 9.562 5.926 1 91.69 77 LYS A N 1
ATOM 611 C CA . LYS A 1 77 ? -10.117 10.508 6.23 1 91.69 77 LYS A CA 1
ATOM 612 C C . LYS A 1 77 ? -11.07 9.938 7.281 1 91.69 77 LYS A C 1
ATOM 614 O O . LYS A 1 77 ? -11.656 8.875 7.086 1 91.69 77 LYS A O 1
ATOM 619 N N . GLY A 1 78 ? -11.328 10.695 8.305 1 88.69 78 GLY A N 1
ATOM 620 C CA . GLY A 1 78 ? -12.133 10.227 9.422 1 88.69 78 GLY A CA 1
ATOM 621 C C . GLY A 1 78 ? -13.602 10.062 9.07 1 88.69 78 GLY A C 1
ATOM 622 O O . GLY A 1 78 ? -14.32 9.32 9.734 1 88.69 78 GLY A O 1
ATOM 623 N N . ASP A 1 79 ? -14.023 10.695 8.102 1 87.38 79 ASP A N 1
ATOM 624 C CA . ASP A 1 79 ? -15.422 10.586 7.703 1 87.38 79 ASP A CA 1
ATOM 625 C C . ASP A 1 79 ? -15.648 9.352 6.828 1 87.38 79 ASP A C 1
ATOM 627 O O . ASP A 1 79 ? -16.797 8.953 6.594 1 87.38 79 ASP A O 1
ATOM 631 N N . HIS A 1 80 ? -14.562 8.758 6.414 1 84.38 80 HIS A N 1
ATOM 632 C CA . HIS A 1 80 ? -14.672 7.57 5.578 1 84.38 80 HIS A CA 1
ATOM 633 C C . HIS A 1 80 ? -14.398 6.305 6.379 1 84.38 80 HIS A C 1
ATOM 635 O O . HIS A 1 80 ? -14.961 5.246 6.086 1 84.38 80 HIS A O 1
ATOM 641 N N . TYR A 1 81 ? -13.453 6.496 7.301 1 83.62 81 TYR A N 1
ATOM 642 C CA . TYR A 1 81 ? -13.055 5.305 8.039 1 83.62 81 TYR A CA 1
ATOM 643 C C . TYR A 1 81 ? -13.102 5.543 9.539 1 83.62 81 TYR A C 1
ATOM 645 O O . TYR A 1 81 ? -12.734 6.625 10.016 1 83.62 81 TYR A O 1
ATOM 653 N N . THR A 1 82 ? -13.531 4.508 10.195 1 84.25 82 THR A N 1
ATOM 654 C CA . THR A 1 82 ? -13.375 4.438 11.641 1 84.25 82 THR A CA 1
ATOM 655 C C . THR A 1 82 ? -12.352 3.379 12.031 1 84.25 82 THR A C 1
ATOM 657 O O . THR A 1 82 ? -12.602 2.18 11.891 1 84.25 82 THR A O 1
ATOM 660 N N . VAL A 1 83 ? -11.203 3.869 12.414 1 83.56 83 VAL A N 1
ATOM 661 C CA . VAL A 1 83 ? -10.117 2.957 12.758 1 83.56 83 VAL A CA 1
ATOM 662 C C . VAL A 1 83 ? -10.094 2.719 14.266 1 83.56 83 VAL A C 1
ATOM 664 O O . VAL A 1 83 ? -10.07 3.67 15.047 1 83.56 83 VAL A O 1
ATOM 667 N N . SER A 1 84 ? -10.156 1.494 14.656 1 82.44 84 SER A N 1
ATOM 668 C CA . SER A 1 84 ? -10.297 1.138 16.062 1 82.44 84 SER A CA 1
ATOM 669 C C . SER A 1 84 ? -8.953 0.799 16.688 1 82.44 84 SER A C 1
ATOM 671 O O . SER A 1 84 ? -8.734 1.026 17.875 1 82.44 84 SER A O 1
ATOM 673 N N . ASN A 1 85 ? -8.117 0.218 15.938 1 84.69 85 ASN A N 1
ATOM 674 C CA . ASN A 1 85 ? -6.84 -0.236 16.469 1 84.69 85 ASN A CA 1
ATOM 675 C C . ASN A 1 85 ? -5.695 0.051 15.508 1 84.69 85 ASN A C 1
ATOM 677 O O . ASN A 1 85 ? -5.824 -0.167 14.305 1 84.69 85 ASN A O 1
ATOM 681 N N . VAL A 1 86 ? -4.699 0.696 16.016 1 87.38 86 VAL A N 1
ATOM 682 C CA . VAL A 1 86 ? -3.441 0.87 15.289 1 87.38 86 VAL A CA 1
ATOM 683 C C . VAL A 1 86 ? -2.287 0.326 16.125 1 87.38 86 VAL A C 1
ATOM 685 O O . VAL A 1 86 ? -2.184 0.622 17.312 1 87.38 86 VAL A O 1
ATOM 688 N N . THR A 1 87 ? -1.533 -0.505 15.516 1 85.19 87 THR A N 1
ATOM 689 C CA . THR A 1 87 ? -0.357 -1.038 16.203 1 85.19 87 THR A CA 1
ATOM 690 C C . THR A 1 87 ? 0.899 -0.812 15.359 1 85.19 87 THR A C 1
ATOM 692 O O . THR A 1 87 ? 0.889 -1.021 14.148 1 85.19 87 THR A O 1
ATOM 695 N N . VAL A 1 88 ? 1.908 -0.249 15.977 1 84.5 88 VAL A N 1
ATOM 696 C CA . VAL A 1 88 ? 3.225 -0.12 15.359 1 84.5 88 VAL A CA 1
ATOM 697 C C . VAL A 1 88 ? 4.234 -0.984 16.109 1 84.5 88 VAL A C 1
ATOM 699 O O . VAL A 1 88 ? 4.492 -0.76 17.297 1 84.5 88 VAL A O 1
ATOM 702 N N . GLN A 1 89 ? 4.707 -1.989 15.422 1 77 89 GLN A N 1
ATOM 703 C CA . GLN A 1 89 ? 5.66 -2.912 16.031 1 77 89 GLN A CA 1
ATOM 704 C C . GLN A 1 89 ? 6.801 -3.234 15.07 1 77 89 GLN A C 1
ATOM 706 O O . GLN A 1 89 ? 6.578 -3.791 13.992 1 77 89 GLN A O 1
ATOM 711 N N . GLY A 1 90 ? 8.016 -2.881 15.562 1 75.62 90 GLY A N 1
ATOM 712 C CA . GLY A 1 90 ? 9.141 -3.102 14.664 1 75.62 90 GLY A CA 1
ATOM 713 C C . GLY A 1 90 ? 9 -2.359 13.344 1 75.62 90 GLY A C 1
ATOM 714 O O . GLY A 1 90 ? 8.852 -1.136 13.328 1 75.62 90 GLY A O 1
ATOM 715 N N . CYS A 1 91 ? 8.906 -3.178 12.242 1 76.5 91 CYS A N 1
ATOM 716 C CA . CYS A 1 91 ? 8.828 -2.568 10.922 1 76.5 91 CYS A CA 1
ATOM 717 C C . CYS A 1 91 ? 7.418 -2.691 10.352 1 76.5 91 CYS A C 1
ATOM 719 O O . CYS A 1 91 ? 7.219 -2.562 9.141 1 76.5 91 CYS A O 1
ATOM 721 N N . LEU A 1 92 ? 6.508 -2.801 11.289 1 77.81 92 LEU A N 1
ATOM 722 C CA . LEU A 1 92 ? 5.145 -3.066 10.844 1 77.81 92 LEU A CA 1
ATOM 723 C C . LEU A 1 92 ? 4.18 -2.027 11.406 1 77.81 92 LEU A C 1
ATOM 725 O O . LEU A 1 92 ? 4.254 -1.678 12.586 1 77.81 92 LEU A O 1
ATOM 729 N N . VAL A 1 93 ? 3.389 -1.534 10.555 1 83.88 93 VAL A N 1
ATOM 730 C CA . VAL A 1 93 ? 2.217 -0.762 10.961 1 83.88 93 VAL A CA 1
ATOM 731 C C . VAL A 1 93 ? 0.945 -1.528 10.602 1 83.88 93 VAL A C 1
ATOM 733 O O . VAL A 1 93 ? 0.766 -1.95 9.461 1 83.88 93 VAL A O 1
ATOM 736 N N . THR A 1 94 ? 0.095 -1.754 11.664 1 83.5 94 THR A N 1
ATOM 737 C CA . THR A 1 94 ? -1.185 -2.416 11.43 1 83.5 94 THR A CA 1
ATOM 738 C C . THR A 1 94 ? -2.342 -1.52 11.859 1 83.5 94 THR A C 1
ATOM 740 O O . THR A 1 94 ? -2.27 -0.855 12.898 1 83.5 94 THR A O 1
ATOM 743 N N . ALA A 1 95 ? -3.334 -1.471 10.984 1 84.62 95 ALA A N 1
ATOM 744 C CA . ALA A 1 9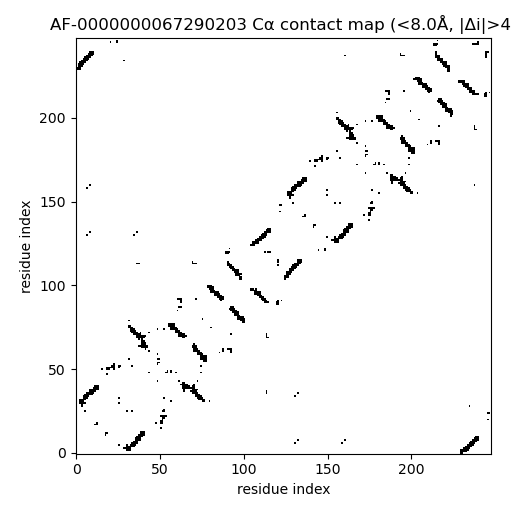5 ? -4.547 -0.723 11.312 1 84.62 95 ALA A CA 1
ATOM 745 C C . ALA A 1 95 ? -5.797 -1.534 10.977 1 84.62 95 ALA A C 1
ATOM 747 O O . ALA A 1 95 ? -5.852 -2.205 9.945 1 84.62 95 ALA A O 1
ATOM 748 N N . ALA A 1 96 ? -6.691 -1.548 11.93 1 81.62 96 ALA A N 1
ATOM 749 C CA . ALA A 1 96 ? -7.988 -2.191 11.75 1 81.62 96 ALA A CA 1
ATOM 750 C C . ALA A 1 96 ? -9.125 -1.184 11.891 1 81.62 96 ALA A C 1
ATOM 752 O O . ALA A 1 96 ? -9.125 -0.36 12.812 1 81.62 96 ALA A O 1
ATOM 753 N N . GLY A 1 97 ? -9.945 -1.225 10.883 1 80.75 97 GLY A N 1
ATOM 754 C CA . GLY A 1 97 ? -11.062 -0.296 10.93 1 80.75 97 GLY A CA 1
ATOM 755 C C . GLY A 1 97 ? -12.211 -0.702 10.023 1 80.75 97 GLY A C 1
ATOM 756 O O . GLY A 1 97 ? -12.164 -1.763 9.391 1 80.75 97 GLY A O 1
ATOM 757 N N . ASN A 1 98 ? -13.289 0.226 10.133 1 75.88 98 ASN A N 1
ATOM 758 C CA . ASN A 1 98 ? -14.492 0.04 9.328 1 75.88 98 ASN A CA 1
ATOM 759 C C . ASN A 1 98 ? -14.773 1.263 8.461 1 75.88 98 ASN A C 1
ATOM 761 O O . ASN A 1 98 ? -14.383 2.379 8.805 1 75.88 98 ASN A O 1
ATOM 765 N N . ASN A 1 99 ? -15.375 0.886 7.293 1 74.31 99 ASN A N 1
ATOM 766 C CA . ASN A 1 99 ? -15.898 2.021 6.539 1 74.31 99 ASN A CA 1
ATOM 767 C C . ASN A 1 99 ? -17.031 2.725 7.297 1 74.31 99 ASN A C 1
ATOM 769 O O . ASN A 1 99 ? -17.891 2.07 7.875 1 74.31 99 ASN A O 1
ATOM 773 N N . ALA A 1 100 ? -16.922 4.004 7.562 1 67.25 100 ALA A N 1
ATOM 774 C CA . ALA A 1 100 ? -17.891 4.77 8.336 1 67.25 100 ALA A CA 1
ATOM 775 C C . ALA A 1 100 ? -19.234 4.836 7.621 1 67.25 100 ALA A C 1
ATOM 777 O O . ALA A 1 100 ? -20.281 4.984 8.266 1 67.25 100 ALA A O 1
ATOM 778 N N . LYS A 1 101 ? -19.438 5.227 6.559 1 56.84 101 LYS A N 1
ATOM 779 C CA . LYS A 1 101 ? -20.719 5.516 5.93 1 56.84 101 LYS A CA 1
ATOM 780 C C . LYS A 1 101 ? -21.547 4.246 5.777 1 56.84 101 LYS A C 1
ATOM 782 O O . LYS A 1 101 ? -22.781 4.312 5.688 1 56.84 101 LYS A O 1
ATOM 787 N N . GLY A 1 102 ? -21.141 3.021 5.516 1 51.38 102 GLY A N 1
ATOM 788 C CA . GLY A 1 102 ? -22.078 1.929 5.27 1 51.38 102 GLY A CA 1
ATOM 789 C C . GLY A 1 102 ? -22.016 0.848 6.332 1 51.38 102 GLY A C 1
ATOM 790 O O . GLY A 1 102 ? -21.031 0.735 7.059 1 51.38 102 GLY A O 1
ATOM 791 N N . GLY A 1 103 ? -23.375 0.543 6.91 1 40.84 103 GLY A N 1
ATOM 792 C CA . GLY A 1 103 ? -23.703 -0.578 7.777 1 40.84 103 GLY A CA 1
ATOM 793 C C . GLY A 1 103 ? -22.719 -1.733 7.648 1 40.84 103 GLY A C 1
ATOM 794 O O . GLY A 1 103 ? -22.781 -2.689 8.422 1 40.84 103 GLY A O 1
ATOM 795 N N . ALA A 1 104 ? -22.891 -2.215 6.539 1 39.31 104 ALA A N 1
ATOM 796 C CA . ALA A 1 104 ? -22.25 -3.525 6.48 1 39.31 104 ALA A CA 1
ATOM 797 C C . ALA A 1 104 ? -20.828 -3.463 7.023 1 39.31 104 ALA A C 1
ATOM 799 O O . ALA A 1 104 ? -20.156 -2.434 6.91 1 39.31 104 ALA A O 1
ATOM 800 N N . SER A 1 105 ? -20.812 -4.199 8.094 1 36.91 105 SER A N 1
ATOM 801 C CA . SER A 1 105 ? -19.641 -4.492 8.93 1 36.91 105 SER A CA 1
ATOM 802 C C . SER A 1 105 ? -18.375 -4.582 8.086 1 36.91 105 SER A C 1
ATOM 804 O O . SER A 1 105 ? -18.016 -5.664 7.617 1 36.91 105 SER A O 1
ATOM 806 N N . GLY A 1 106 ? -18.344 -4.148 6.91 1 40.81 106 GLY A N 1
ATOM 807 C CA . GLY A 1 106 ? -17.156 -4.543 6.188 1 40.81 106 GLY A CA 1
ATOM 808 C C . GLY A 1 106 ? -15.875 -4.25 6.945 1 40.81 106 GLY A C 1
ATOM 809 O O . GLY A 1 106 ? -15.781 -3.252 7.664 1 40.81 106 GLY A O 1
ATOM 810 N N . ASN A 1 107 ? -15.539 -5.387 7.812 1 40.25 107 ASN A N 1
ATOM 811 C CA . ASN A 1 107 ? -14.281 -5.617 8.516 1 40.25 107 ASN A CA 1
ATOM 812 C C . ASN A 1 107 ? -13.086 -5.125 7.711 1 40.25 107 ASN A C 1
ATOM 814 O O . ASN A 1 107 ? -12.758 -5.703 6.676 1 40.25 107 ASN A O 1
ATOM 818 N N . TYR A 1 108 ? -12.891 -3.893 7.625 1 47.03 108 TYR A N 1
ATOM 819 C CA . TYR A 1 108 ? -11.648 -3.436 7.016 1 47.03 108 TYR A CA 1
ATOM 820 C C . TYR A 1 108 ? -10.445 -3.934 7.805 1 47.03 108 TYR A C 1
ATOM 822 O O . TYR A 1 108 ? -10.414 -3.834 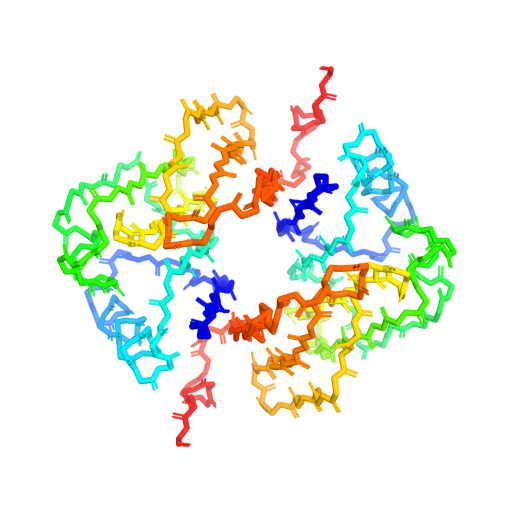9.031 1 47.03 108 TYR A O 1
ATOM 830 N N . ARG A 1 109 ? -9.578 -4.824 7.785 1 46.38 109 ARG A N 1
ATOM 831 C CA . ARG A 1 109 ? -8.289 -4.938 8.461 1 46.38 109 ARG A CA 1
ATOM 832 C C . ARG A 1 109 ? -7.152 -4.52 7.539 1 46.38 109 ARG A C 1
ATOM 834 O O . ARG A 1 109 ? -7.227 -4.707 6.324 1 46.38 109 ARG A O 1
ATOM 841 N N . SER A 1 110 ? -6.109 -4.016 7.789 1 45.09 110 SER A N 1
ATOM 842 C CA . SER A 1 110 ? -4.922 -3.223 7.5 1 45.09 110 SER A CA 1
ATOM 843 C C . SER A 1 110 ? -3.797 -4.09 6.949 1 45.09 110 SER A C 1
ATOM 845 O O . SER A 1 110 ? -3.574 -5.207 7.422 1 45.09 110 SER A O 1
ATOM 847 N N . VAL A 1 111 ? -3.246 -3.402 6.121 1 47.69 111 VAL A N 1
ATOM 848 C CA . VAL A 1 111 ? -2.082 -3.688 5.289 1 47.69 111 VAL A CA 1
ATOM 849 C C . VAL A 1 111 ? -0.821 -3.154 5.965 1 47.69 111 VAL A C 1
ATOM 851 O O . VAL A 1 111 ? -0.812 -2.035 6.484 1 47.69 111 VAL A O 1
ATOM 854 N N . TRP A 1 112 ? 0.501 -3.021 6.199 1 48.66 112 TRP A N 1
ATOM 855 C CA . TRP A 1 112 ? 1.811 -3.646 6.348 1 48.66 112 TRP A CA 1
ATOM 856 C C . TRP A 1 112 ? 2.928 -2.631 6.129 1 48.66 112 TRP A C 1
ATOM 858 O O . TRP A 1 112 ? 2.738 -1.634 5.43 1 48.66 112 TRP A O 1
ATOM 868 N N . ALA A 1 113 ? 4.266 -3.436 5.801 1 49.84 113 ALA A N 1
ATOM 869 C CA . ALA A 1 113 ? 5.582 -3.697 6.371 1 49.84 113 ALA A CA 1
ATOM 870 C C . ALA A 1 113 ? 6.688 -3.107 5.496 1 49.84 113 ALA A C 1
ATOM 872 O O . ALA A 1 113 ? 6.637 -3.215 4.27 1 49.84 113 ALA A O 1
ATOM 873 N N . THR A 1 114 ? 7.391 -2.482 5.668 1 52.25 114 THR A N 1
ATOM 874 C CA . THR A 1 114 ? 8.469 -1.719 5.039 1 52.25 114 THR A CA 1
ATOM 875 C C . THR A 1 114 ? 9.719 -2.57 4.895 1 52.25 114 THR A C 1
ATOM 877 O O . THR A 1 114 ? 9.758 -3.715 5.355 1 52.25 114 THR A O 1
ATOM 880 N N . ARG A 1 115 ? 11.289 -2.086 5.266 1 50.56 115 ARG A N 1
ATOM 881 C CA . ARG A 1 115 ? 12.523 -2.693 4.773 1 50.56 115 ARG A CA 1
ATOM 882 C C . ARG A 1 115 ? 12.742 -4.07 5.398 1 50.56 115 ARG A C 1
ATOM 884 O O . ARG A 1 115 ? 12.703 -4.215 6.621 1 50.56 115 ARG A O 1
ATOM 891 N N . LEU A 1 116 ? 12.383 -5.312 4.543 1 45.66 116 LEU A N 1
ATOM 892 C CA . LEU A 1 116 ? 12.898 -6.57 5.074 1 45.66 116 LEU A CA 1
ATOM 893 C C . LEU A 1 116 ? 14.336 -6.41 5.547 1 45.66 116 LEU A C 1
ATOM 895 O O . LEU A 1 116 ? 15.039 -7.402 5.766 1 45.66 116 LEU A O 1
ATOM 899 N N . GLY A 1 117 ? 14.75 -5.387 5.363 1 39.72 117 GLY A N 1
ATOM 900 C CA . GLY A 1 117 ? 16.172 -5.648 5.598 1 39.72 117 GLY A CA 1
ATOM 901 C C . GLY A 1 117 ? 16.406 -6.641 6.715 1 39.72 117 GLY A C 1
ATOM 902 O O . GLY A 1 117 ? 17.141 -7.613 6.539 1 39.72 117 GLY A O 1
ATOM 903 N N . ARG A 1 118 ? 16.281 -6.172 7.969 1 40.19 118 ARG A N 1
ATOM 904 C CA . ARG A 1 118 ? 16.734 -7 9.078 1 40.19 118 ARG A CA 1
ATOM 905 C C . ARG A 1 118 ? 15.672 -8.008 9.492 1 40.19 118 ARG A C 1
ATOM 907 O O . ARG A 1 118 ? 14.484 -7.785 9.25 1 40.19 118 ARG A O 1
ATOM 914 N N . GLU A 1 119 ? 15.992 -9.328 9.797 1 43.28 119 GLU A N 1
ATOM 915 C CA . GLU A 1 119 ? 15.336 -10.453 10.453 1 43.28 119 GLU A CA 1
ATOM 916 C C . GLU A 1 119 ? 14.109 -9.992 11.242 1 43.28 119 GLU A C 1
ATOM 918 O O . GLU A 1 119 ? 13.211 -10.789 11.523 1 43.28 119 GLU A O 1
ATOM 923 N N . THR A 1 120 ? 14.016 -8.758 11.531 1 43.5 120 THR A N 1
ATOM 924 C CA . THR A 1 120 ? 13.172 -8.398 12.664 1 43.5 120 THR A CA 1
ATOM 925 C C . THR A 1 120 ? 11.758 -8.062 12.195 1 43.5 120 THR A C 1
ATOM 927 O O . THR A 1 120 ? 10.852 -7.895 13.008 1 43.5 120 THR A O 1
ATOM 930 N N . CYS A 1 121 ? 11.523 -7.875 10.992 1 50.53 121 CYS A N 1
ATOM 931 C CA . CYS A 1 121 ? 10.156 -7.41 10.773 1 50.53 121 CYS A CA 1
ATOM 932 C C . CYS A 1 121 ? 9.227 -8.578 10.477 1 50.53 121 CYS A C 1
ATOM 934 O O . CYS A 1 121 ? 8.117 -8.383 9.984 1 50.53 121 CYS A O 1
ATOM 936 N N . ILE A 1 122 ? 9.789 -9.734 10.672 1 46.22 122 ILE A N 1
ATOM 937 C CA . ILE A 1 122 ? 8.844 -10.836 10.539 1 46.22 122 ILE A CA 1
ATOM 938 C C . ILE A 1 122 ? 7.852 -10.812 11.695 1 46.22 122 ILE A C 1
ATOM 940 O O . ILE A 1 122 ? 8.25 -10.828 12.867 1 46.22 122 ILE A O 1
ATOM 944 N N . PRO A 1 123 ? 6.668 -10.477 11.406 1 42.22 123 PRO A N 1
ATOM 945 C CA . PRO A 1 123 ? 5.766 -10.578 12.555 1 42.22 123 PRO A CA 1
ATOM 946 C C . PRO A 1 123 ? 5.871 -11.922 13.273 1 42.22 123 PRO A C 1
ATOM 948 O O . PRO A 1 123 ? 5.891 -12.969 12.625 1 42.22 123 PRO A O 1
ATOM 951 N N . THR A 1 124 ? 6.57 -11.992 14.359 1 36.16 124 THR A N 1
ATOM 952 C CA . THR A 1 124 ? 6.566 -13.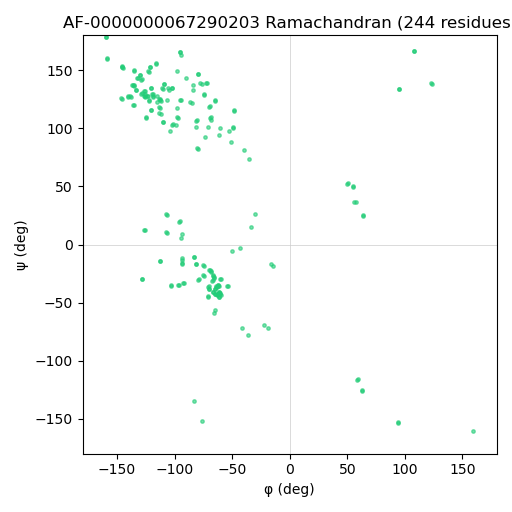203 15.164 1 36.16 124 THR A CA 1
ATOM 953 C C . THR A 1 124 ? 5.16 -13.5 15.688 1 36.16 124 THR A C 1
ATOM 955 O O . THR A 1 124 ? 4.461 -12.594 16.156 1 36.16 124 THR A O 1
ATOM 958 N N . MET B 1 1 ? -17.203 -10.039 5.812 1 52.16 1 MET B N 1
ATOM 959 C CA . MET B 1 1 ? -15.906 -10.695 5.648 1 52.16 1 MET B CA 1
ATOM 960 C C . MET B 1 1 ? -14.766 -9.688 5.754 1 52.16 1 MET B C 1
ATOM 962 O O . MET B 1 1 ? -14.93 -8.523 5.402 1 52.16 1 MET B O 1
ATOM 966 N N . GLU B 1 2 ? -13.68 -10.016 6.617 1 61.84 2 GLU B N 1
ATOM 967 C CA . GLU B 1 2 ? -12.539 -9.133 6.836 1 61.84 2 GLU B CA 1
ATOM 968 C C . GLU B 1 2 ? -11.664 -9.039 5.59 1 61.84 2 GLU B C 1
ATOM 970 O O . GLU B 1 2 ? -11.461 -10.031 4.887 1 61.84 2 GLU B O 1
ATOM 975 N N . ASP B 1 3 ? -11.531 -7.875 5.078 1 75.31 3 ASP B N 1
ATOM 976 C CA . ASP B 1 3 ? -10.594 -7.668 3.977 1 75.31 3 ASP B CA 1
ATOM 977 C C . ASP B 1 3 ? -9.266 -7.117 4.484 1 75.31 3 ASP B C 1
ATOM 979 O O . ASP B 1 3 ? -9.203 -6 5 1 75.31 3 ASP B O 1
ATOM 983 N N . ASN B 1 4 ? -8.289 -8.047 4.375 1 82.06 4 ASN B N 1
ATOM 984 C CA . ASN B 1 4 ? -6.953 -7.656 4.82 1 82.06 4 ASN B CA 1
ATOM 985 C C . ASN B 1 4 ? -6.043 -7.332 3.641 1 82.06 4 ASN B C 1
ATOM 987 O O . ASN B 1 4 ? -6.055 -8.039 2.631 1 82.06 4 ASN B O 1
ATOM 991 N N . TRP B 1 5 ? -5.363 -6.223 3.844 1 84.25 5 TRP B N 1
ATOM 992 C CA . TRP B 1 5 ? -4.41 -5.82 2.812 1 84.25 5 TRP B CA 1
ATOM 993 C C . TRP B 1 5 ? -3 -5.719 3.385 1 84.25 5 TRP B C 1
ATOM 995 O O . TRP B 1 5 ? -2.822 -5.406 4.566 1 84.25 5 TRP B O 1
ATOM 1005 N N . ILE B 1 6 ? -2.035 -5.926 2.482 1 84.31 6 ILE B N 1
ATOM 1006 C CA . ILE B 1 6 ? -0.651 -5.688 2.881 1 84.31 6 ILE B CA 1
ATOM 1007 C C . ILE B 1 6 ? 0.03 -4.773 1.864 1 84.31 6 ILE B C 1
ATOM 1009 O O . ILE B 1 6 ? -0.185 -4.91 0.658 1 84.31 6 ILE B O 1
ATOM 1013 N N . VAL B 1 7 ? 0.642 -3.789 2.316 1 85.12 7 VAL B N 1
ATOM 1014 C CA . VAL B 1 7 ? 1.537 -2.928 1.552 1 85.12 7 VAL B CA 1
ATOM 1015 C C . VAL B 1 7 ? 2.969 -3.088 2.059 1 85.12 7 VAL B C 1
ATOM 1017 O O . VAL B 1 7 ? 3.229 -2.947 3.256 1 85.12 7 VAL B O 1
ATOM 1020 N N . TRP B 1 8 ? 3.895 -3.416 1.124 1 84.69 8 TRP B N 1
ATOM 1021 C CA . TRP B 1 8 ? 5.242 -3.742 1.573 1 84.69 8 TRP B CA 1
ATOM 1022 C C . TRP B 1 8 ? 6.281 -3.297 0.548 1 84.69 8 TRP B C 1
ATOM 1024 O O . TRP B 1 8 ? 6.172 -3.623 -0.637 1 84.69 8 TRP B O 1
ATOM 1034 N N . ASN B 1 9 ? 7.262 -2.492 1.041 1 83.69 9 ASN B N 1
ATOM 1035 C CA . ASN B 1 9 ? 8.477 -2.322 0.245 1 83.69 9 ASN B CA 1
ATOM 1036 C C . ASN B 1 9 ? 9.438 -3.492 0.433 1 83.69 9 ASN B C 1
ATOM 1038 O O . ASN B 1 9 ? 10.148 -3.561 1.438 1 83.69 9 ASN B O 1
ATOM 1042 N N . VAL B 1 10 ? 9.562 -4.348 -0.534 1 85.38 10 VAL B N 1
ATOM 1043 C CA . VAL B 1 10 ? 10.211 -5.637 -0.34 1 85.38 10 VAL B CA 1
ATOM 1044 C C . VAL B 1 10 ? 11.695 -5.531 -0.705 1 85.38 10 VAL B C 1
ATOM 1046 O O . VAL B 1 10 ? 12.484 -6.426 -0.386 1 85.38 10 VAL B O 1
ATOM 1049 N N . ARG B 1 11 ? 12.016 -4.508 -1.41 1 83.88 11 ARG B N 1
ATOM 1050 C CA . ARG B 1 11 ? 13.398 -4.242 -1.807 1 83.88 11 ARG B CA 1
ATOM 1051 C C . ARG B 1 11 ? 13.977 -5.418 -2.586 1 83.88 11 ARG B C 1
ATOM 1053 O O . ARG B 1 11 ? 15.109 -5.848 -2.326 1 83.88 11 ARG B O 1
ATOM 1060 N N . GLY B 1 12 ? 13.242 -5.988 -3.316 1 88.19 12 GLY B N 1
ATOM 1061 C CA . GLY B 1 12 ? 13.695 -7.047 -4.203 1 88.19 12 GLY B CA 1
ATOM 1062 C C . GLY B 1 12 ? 12.953 -8.359 -4 1 88.19 12 GLY B C 1
ATOM 1063 O O . GLY B 1 12 ? 12.773 -8.805 -2.867 1 88.19 12 GLY B O 1
ATOM 1064 N N . LEU B 1 13 ? 12.594 -9.039 -5.098 1 91.81 13 LEU B N 1
ATOM 1065 C CA . LEU B 1 13 ? 11.93 -10.344 -5.062 1 91.81 13 LEU B CA 1
ATOM 1066 C C . LEU B 1 13 ? 12.703 -11.367 -5.891 1 91.81 13 LEU B C 1
ATOM 1068 O O . LEU B 1 13 ? 12.188 -12.445 -6.184 1 91.81 13 LEU B O 1
ATOM 1072 N N . ASN B 1 14 ? 13.883 -10.93 -6.207 1 91.06 14 ASN B N 1
ATOM 1073 C CA . ASN B 1 14 ? 14.695 -11.836 -7.008 1 91.06 14 ASN B CA 1
ATOM 1074 C C . ASN B 1 14 ? 15.086 -13.078 -6.219 1 91.06 14 ASN B C 1
ATOM 1076 O O . ASN B 1 14 ? 15.289 -14.148 -6.797 1 91.06 14 ASN B O 1
ATOM 1080 N N . ASN B 1 15 ? 15.227 -12.922 -4.977 1 89.56 15 ASN B N 1
ATOM 1081 C CA . ASN B 1 15 ? 15.555 -14.031 -4.094 1 89.56 15 ASN B CA 1
ATOM 1082 C C . ASN B 1 15 ? 14.312 -14.797 -3.664 1 89.56 15 ASN B C 1
ATOM 1084 O O . ASN B 1 15 ? 13.43 -14.242 -3.002 1 89.56 15 ASN B O 1
ATOM 1088 N N . PRO B 1 16 ? 14.25 -16.094 -3.949 1 91.69 16 PRO B N 1
ATOM 1089 C CA . PRO B 1 16 ? 13.086 -16.891 -3.586 1 91.69 16 PRO B CA 1
ATOM 1090 C C . PRO B 1 16 ? 12.82 -16.906 -2.082 1 91.69 16 PRO B C 1
ATOM 1092 O O . PRO B 1 16 ? 11.672 -17.031 -1.653 1 91.69 16 PRO B O 1
ATOM 1095 N N . ALA B 1 17 ? 13.867 -16.781 -1.346 1 88.94 17 ALA B N 1
ATOM 1096 C CA . ALA B 1 17 ? 13.68 -16.766 0.103 1 88.94 17 ALA B CA 1
ATOM 1097 C C . ALA B 1 17 ? 12.828 -15.578 0.532 1 88.94 17 ALA B C 1
ATOM 1099 O O . ALA B 1 17 ? 12.016 -15.688 1.451 1 88.94 17 ALA B O 1
ATOM 1100 N N . ARG B 1 18 ? 13.016 -14.555 -0.169 1 89.06 18 ARG B N 1
ATOM 1101 C CA . ARG B 1 18 ? 12.227 -13.367 0.152 1 89.06 18 ARG B CA 1
ATOM 1102 C C . ARG B 1 18 ? 10.766 -13.562 -0.233 1 89.06 18 ARG B C 1
ATOM 1104 O O . ARG B 1 18 ? 9.859 -13.133 0.488 1 89.06 18 ARG B O 1
ATOM 1111 N N . ARG B 1 19 ? 10.57 -14.242 -1.312 1 94.06 19 ARG B N 1
ATOM 1112 C CA . ARG B 1 19 ? 9.203 -14.523 -1.738 1 94.06 19 ARG B CA 1
ATOM 1113 C C . ARG B 1 19 ? 8.477 -15.391 -0.717 1 94.06 19 ARG B C 1
ATOM 1115 O O . ARG B 1 19 ? 7.297 -15.18 -0.441 1 94.06 19 ARG B O 1
ATOM 1122 N N . THR B 1 20 ? 9.203 -16.234 -0.191 1 91.56 20 THR B N 1
ATOM 1123 C CA . THR B 1 20 ? 8.625 -17.125 0.815 1 91.56 20 THR B CA 1
ATOM 1124 C C . THR B 1 20 ? 8.227 -16.344 2.062 1 91.56 20 THR B C 1
ATOM 1126 O O . THR B 1 20 ? 7.184 -16.594 2.656 1 91.56 20 THR B O 1
ATOM 1129 N N . VAL B 1 21 ? 9.07 -15.406 2.445 1 85.81 21 VAL B N 1
ATOM 1130 C CA . VAL B 1 21 ? 8.773 -14.57 3.605 1 85.81 21 VAL B CA 1
ATOM 1131 C C . VAL B 1 21 ? 7.488 -13.789 3.365 1 85.81 21 VAL B C 1
ATOM 1133 O O . VAL B 1 21 ? 6.633 -13.703 4.25 1 85.81 21 VAL B O 1
ATOM 1136 N N . VAL B 1 22 ? 7.332 -13.266 2.186 1 89.31 22 VAL B N 1
ATOM 1137 C CA . VAL B 1 22 ? 6.117 -12.539 1.843 1 89.31 22 VAL B CA 1
ATOM 1138 C C . VAL B 1 22 ? 4.91 -13.461 1.944 1 89.31 22 VAL B C 1
ATOM 1140 O O . VAL B 1 22 ? 3.906 -13.117 2.572 1 89.31 22 VAL B O 1
ATOM 1143 N N . LYS B 1 23 ? 5.078 -14.578 1.421 1 92.81 23 LYS B N 1
ATOM 1144 C CA . LYS B 1 23 ? 3.973 -15.523 1.378 1 92.81 23 LYS B CA 1
ATOM 1145 C C . LYS B 1 23 ? 3.49 -15.875 2.785 1 92.81 23 LYS B C 1
ATOM 1147 O O . LYS B 1 23 ? 2.285 -15.961 3.029 1 92.81 23 LYS B O 1
ATOM 1152 N N . VAL B 1 24 ? 4.41 -16.062 3.641 1 88.38 24 VAL B N 1
ATOM 1153 C CA . VAL B 1 24 ? 4.066 -16.438 5.012 1 88.38 24 VAL B CA 1
ATOM 1154 C C . VAL B 1 24 ? 3.232 -15.328 5.652 1 88.38 24 VAL B C 1
ATOM 1156 O O . VAL B 1 24 ? 2.223 -15.609 6.309 1 88.38 24 VAL B O 1
ATOM 1159 N N . LEU B 1 25 ? 3.586 -14.125 5.414 1 84.69 25 LEU B N 1
ATOM 1160 C CA . LEU B 1 25 ? 2.852 -13.008 6.008 1 84.69 25 LEU B CA 1
ATOM 1161 C C . LEU B 1 25 ? 1.467 -12.875 5.379 1 84.69 25 LEU B C 1
ATOM 1163 O O . LEU B 1 25 ? 0.492 -12.578 6.074 1 84.69 25 LEU B O 1
ATOM 1167 N N . VAL B 1 26 ? 1.415 -13.109 4.113 1 89.75 26 VAL B N 1
ATOM 1168 C CA . VAL B 1 26 ? 0.145 -13.039 3.398 1 89.75 26 VAL B CA 1
ATOM 1169 C C . VAL B 1 26 ? -0.808 -14.102 3.936 1 89.75 26 VAL B C 1
ATOM 1171 O O . VAL B 1 26 ? -1.975 -13.82 4.215 1 89.75 26 VAL B O 1
ATOM 1174 N N . TYR B 1 27 ? -0.23 -15.242 4.125 1 90.69 27 TYR B N 1
ATOM 1175 C CA . TYR B 1 27 ? -1.036 -16.359 4.594 1 90.69 27 TYR B CA 1
ATOM 1176 C C . TYR B 1 27 ? -1.447 -16.172 6.047 1 90.69 27 TYR B C 1
ATOM 1178 O O . TYR B 1 27 ? -2.629 -16.281 6.387 1 90.69 27 TYR B O 1
ATOM 1186 N N . ARG B 1 28 ? -0.56 -15.773 6.855 1 84.56 28 ARG B N 1
ATOM 1187 C CA . ARG B 1 28 ? -0.796 -15.664 8.289 1 84.56 28 ARG B CA 1
ATOM 1188 C C . ARG B 1 28 ? -1.819 -14.57 8.594 1 84.56 28 ARG B C 1
ATOM 1190 O O . ARG B 1 28 ? -2.566 -14.664 9.57 1 84.56 28 ARG B O 1
ATOM 1197 N N . ASN B 1 29 ? -1.897 -13.625 7.734 1 83 29 ASN B N 1
ATOM 1198 C CA . ASN B 1 29 ? -2.783 -12.5 8.016 1 83 29 ASN B CA 1
ATOM 1199 C C . ASN B 1 29 ? -4.035 -12.539 7.141 1 83 29 ASN B C 1
ATOM 1201 O O . ASN B 1 29 ? -4.762 -11.547 7.047 1 83 29 ASN B O 1
ATOM 1205 N N . ASN B 1 30 ? -4.254 -13.648 6.434 1 87.56 30 ASN B N 1
ATOM 1206 C CA . ASN B 1 30 ? -5.422 -13.828 5.574 1 87.56 30 ASN B CA 1
ATOM 1207 C C . ASN B 1 30 ? -5.621 -12.641 4.641 1 87.56 30 ASN B C 1
ATOM 1209 O O . ASN B 1 30 ? -6.711 -12.07 4.582 1 87.56 30 ASN B O 1
ATOM 1213 N N . VAL B 1 31 ? -4.605 -12.328 3.971 1 88.31 31 VAL B N 1
ATOM 1214 C CA . VAL B 1 31 ? -4.586 -11.156 3.109 1 88.31 31 VAL B CA 1
ATOM 1215 C C . VAL B 1 31 ? -5.367 -11.438 1.828 1 88.31 31 VAL B C 1
ATOM 1217 O O . VAL B 1 31 ? -5.266 -12.523 1.259 1 88.31 31 VAL B O 1
ATOM 1220 N N . SER B 1 32 ? -6.129 -10.398 1.458 1 87.94 32 SER B N 1
ATOM 1221 C CA . SER B 1 32 ? -6.902 -10.562 0.233 1 87.94 32 SER B CA 1
ATOM 1222 C C . SER B 1 32 ? -6.398 -9.641 -0.869 1 87.94 32 SER B C 1
ATOM 1224 O O . SER B 1 32 ? -6.746 -9.812 -2.039 1 87.94 32 SER B O 1
ATOM 1226 N N . LEU B 1 33 ? -5.598 -8.68 -0.515 1 87.06 33 LEU B N 1
ATOM 1227 C CA . LEU B 1 33 ? -4.992 -7.738 -1.454 1 87.06 33 LEU B CA 1
ATOM 1228 C C . LEU B 1 33 ? -3.545 -7.445 -1.071 1 87.06 33 LEU B C 1
ATOM 1230 O O . LEU B 1 33 ? -3.262 -7.098 0.076 1 87.06 33 LEU B O 1
ATOM 1234 N N . VAL B 1 34 ? -2.646 -7.621 -2.057 1 89.62 34 VAL B N 1
ATOM 1235 C CA . VAL B 1 34 ? -1.221 -7.438 -1.812 1 89.62 34 VAL B CA 1
ATOM 1236 C C . VAL B 1 34 ? -0.682 -6.32 -2.703 1 89.62 34 VAL B C 1
ATOM 1238 O O . VAL B 1 34 ? -0.94 -6.301 -3.908 1 89.62 34 VAL B O 1
ATOM 1241 N N . CYS B 1 35 ? 0.02 -5.391 -2.064 1 88.38 35 CYS B N 1
ATOM 1242 C CA . CYS B 1 35 ? 0.744 -4.355 -2.793 1 88.38 35 CYS B CA 1
ATOM 1243 C C . CYS B 1 35 ? 2.215 -4.34 -2.396 1 88.38 35 CYS B C 1
ATOM 1245 O O . CYS B 1 35 ? 2.561 -3.912 -1.292 1 88.38 35 CYS B O 1
ATOM 1247 N N . LEU B 1 36 ? 3.072 -4.766 -3.303 1 88.44 36 LEU B N 1
ATOM 1248 C CA . LEU B 1 36 ? 4.508 -4.777 -3.041 1 88.44 36 LEU B CA 1
ATOM 1249 C C . LEU B 1 36 ? 5.219 -3.709 -3.863 1 88.44 36 LEU B C 1
ATOM 1251 O O . LEU B 1 36 ? 4.898 -3.504 -5.035 1 88.44 36 LEU B O 1
ATOM 1255 N N . GLN B 1 37 ? 6.137 -3.053 -3.232 1 85.81 37 GLN B N 1
ATOM 1256 C CA . GLN B 1 37 ? 6.938 -2.037 -3.91 1 85.81 37 GLN B CA 1
ATOM 1257 C C . GLN B 1 37 ? 8.406 -2.443 -3.961 1 85.81 37 GLN B C 1
ATOM 1259 O O . GLN B 1 37 ? 8.875 -3.219 -3.125 1 85.81 37 GLN B O 1
ATOM 1264 N N . GLU B 1 38 ? 9.156 -1.917 -4.93 1 87.25 38 GLU B N 1
ATOM 1265 C CA . GLU B 1 38 ? 10.555 -2.215 -5.203 1 87.25 38 GLU B CA 1
ATOM 1266 C C . GLU B 1 38 ? 10.773 -3.713 -5.402 1 87.25 38 GLU B C 1
ATOM 1268 O O . GLU B 1 38 ? 11.656 -4.305 -4.777 1 87.25 38 GLU B O 1
ATOM 1273 N N . THR B 1 39 ? 10.008 -4.309 -6.207 1 91 39 THR B N 1
ATOM 1274 C CA . THR B 1 39 ? 10.164 -5.73 -6.504 1 91 39 THR B CA 1
ATOM 1275 C C . THR B 1 39 ? 11.484 -5.988 -7.223 1 91 39 THR B C 1
ATOM 1277 O O . THR B 1 39 ? 12.023 -7.098 -7.164 1 91 39 THR B O 1
ATOM 1280 N N . LYS B 1 40 ? 11.945 -4.969 -7.957 1 90.19 40 LYS B N 1
ATOM 1281 C CA . LYS B 1 40 ? 13.188 -4.992 -8.719 1 90.19 40 LYS B CA 1
ATOM 1282 C C . LYS B 1 40 ? 13.133 -6.047 -9.82 1 90.19 40 LYS B C 1
ATOM 1284 O O . LYS B 1 40 ? 14.164 -6.602 -10.211 1 90.19 40 LYS B O 1
ATOM 1289 N N . LEU B 1 41 ? 11.844 -6.301 -10.18 1 93.12 41 LEU B N 1
ATOM 1290 C CA . LEU B 1 41 ? 11.656 -7.27 -11.258 1 93.12 41 LEU B CA 1
ATOM 1291 C C . LEU B 1 41 ? 11.148 -6.582 -12.523 1 93.12 41 LEU B C 1
ATOM 1293 O O . LEU B 1 41 ? 10.219 -5.777 -12.461 1 93.12 41 LEU B O 1
ATOM 1297 N N . SER B 1 42 ? 11.75 -6.914 -13.648 1 92.88 42 SER B N 1
ATOM 1298 C CA . SER B 1 42 ? 11.32 -6.371 -14.93 1 92.88 42 SER B CA 1
ATOM 1299 C C . SER B 1 42 ? 10.078 -7.09 -15.445 1 92.88 42 SER B C 1
ATOM 1301 O O . SER B 1 42 ? 9.297 -6.523 -16.219 1 92.88 42 SER B O 1
ATOM 1303 N N . PHE B 1 43 ? 9.984 -8.344 -15.062 1 94.56 43 PHE B N 1
ATOM 1304 C CA . PHE B 1 43 ? 8.82 -9.148 -15.422 1 94.56 43 PHE B CA 1
ATOM 1305 C C . PHE B 1 43 ? 8.344 -9.969 -14.234 1 94.56 43 PHE B C 1
ATOM 1307 O O . PHE B 1 43 ? 9.156 -10.508 -13.477 1 94.56 43 PHE B O 1
ATOM 1314 N N . ILE B 1 44 ? 7.039 -9.969 -14.125 1 95.69 44 ILE B N 1
ATOM 1315 C CA . ILE B 1 44 ? 6.477 -10.805 -13.062 1 95.69 44 ILE B CA 1
ATOM 1316 C C . ILE B 1 44 ? 5.543 -11.844 -13.672 1 95.69 44 ILE B C 1
ATOM 1318 O O . ILE B 1 44 ? 4.484 -11.508 -14.203 1 95.69 44 ILE B O 1
ATOM 1322 N N . TYR B 1 45 ? 5.949 -13.07 -13.508 1 96.56 45 TYR B N 1
ATOM 1323 C CA . TYR B 1 45 ? 5.148 -14.188 -14.008 1 96.56 45 TYR B CA 1
ATOM 1324 C C . TYR B 1 45 ? 4.25 -14.742 -12.906 1 96.56 45 TYR B C 1
ATOM 1326 O O . TYR B 1 45 ? 4.48 -14.492 -11.719 1 96.56 45 TYR B O 1
ATOM 1334 N N . ARG B 1 46 ? 3.289 -15.547 -13.344 1 97.12 46 ARG B N 1
ATOM 1335 C CA . ARG B 1 46 ? 2.328 -16.172 -12.438 1 97.12 46 ARG B CA 1
ATOM 1336 C C . ARG B 1 46 ? 3.037 -16.953 -11.336 1 97.12 46 ARG B C 1
ATOM 1338 O O . ARG B 1 46 ? 2.605 -16.938 -10.18 1 97.12 46 ARG B O 1
ATOM 1345 N N . VAL B 1 47 ? 4.102 -17.531 -11.656 1 97 47 VAL B N 1
ATOM 1346 C CA . VAL B 1 47 ? 4.812 -18.359 -10.688 1 97 47 VAL B CA 1
ATOM 1347 C C . VAL B 1 47 ? 5.328 -17.484 -9.539 1 97 47 VAL B C 1
ATOM 1349 O O . VAL B 1 47 ? 5.332 -17.922 -8.383 1 97 47 VAL B O 1
ATOM 1352 N N . VAL B 1 48 ? 5.793 -16.297 -9.828 1 97.38 48 VAL B N 1
ATOM 1353 C CA . VAL B 1 48 ? 6.293 -15.391 -8.805 1 97.38 48 VAL B CA 1
ATOM 1354 C C . VAL B 1 48 ? 5.152 -14.977 -7.883 1 97.38 48 VAL B C 1
ATOM 1356 O O . VAL B 1 48 ? 5.305 -14.969 -6.66 1 97.38 48 VAL B O 1
ATOM 1359 N N . VAL B 1 49 ? 4.016 -14.68 -8.445 1 97.81 49 VAL B N 1
ATOM 1360 C CA . VAL B 1 49 ? 2.84 -14.289 -7.668 1 97.81 49 VAL B CA 1
ATOM 1361 C C . VAL B 1 49 ? 2.424 -15.445 -6.754 1 97.81 49 VAL B C 1
ATOM 1363 O O . VAL B 1 49 ? 2.141 -15.234 -5.57 1 97.81 49 VAL B O 1
ATOM 1366 N N . ASN B 1 50 ? 2.447 -16.641 -7.332 1 97.81 50 ASN B N 1
ATOM 1367 C CA . ASN B 1 50 ? 2.098 -17.797 -6.531 1 97.81 50 ASN B CA 1
ATOM 1368 C C . ASN B 1 50 ? 3.061 -17.984 -5.359 1 97.81 50 ASN B C 1
ATOM 1370 O O . ASN B 1 50 ? 2.646 -18.359 -4.262 1 97.81 50 ASN B O 1
ATOM 1374 N N . GLN B 1 51 ? 4.301 -17.672 -5.605 1 97.5 51 GLN B N 1
ATOM 1375 C CA . GLN B 1 51 ? 5.328 -17.844 -4.578 1 97.5 51 GLN B CA 1
ATOM 1376 C C . GLN B 1 51 ? 5.223 -16.75 -3.518 1 97.5 51 GLN B C 1
ATOM 1378 O O . GLN B 1 51 ? 5.582 -16.969 -2.357 1 97.5 51 GLN B O 1
ATOM 1383 N N . CYS B 1 52 ? 4.695 -15.578 -3.832 1 96.62 52 CYS B N 1
ATOM 1384 C CA . CYS B 1 52 ? 4.59 -14.461 -2.906 1 96.62 52 CYS B CA 1
ATOM 1385 C C . CYS B 1 52 ? 3.248 -14.469 -2.184 1 96.62 52 CYS B C 1
ATOM 1387 O O . CYS B 1 52 ? 3.158 -14.055 -1.027 1 96.62 52 CYS B O 1
ATOM 1389 N N . CYS B 1 53 ? 2.203 -14.945 -2.916 1 97 53 CYS B N 1
ATOM 1390 C CA . CYS B 1 53 ? 0.871 -14.648 -2.398 1 97 53 CYS B CA 1
ATOM 1391 C C . CYS B 1 53 ? 0.031 -15.922 -2.305 1 97 53 CYS B C 1
ATOM 1393 O O . CYS B 1 53 ? -0.885 -16 -1.484 1 97 53 CYS B O 1
ATOM 1395 N N . GLY B 1 54 ? 0.297 -16.859 -3.158 1 97.44 54 GLY B N 1
ATOM 1396 C CA . GLY B 1 54 ? -0.514 -18.062 -3.227 1 97.44 54 GLY B CA 1
ATOM 1397 C C . GLY B 1 54 ? -1.397 -18.125 -4.457 1 97.44 54 GLY B C 1
ATOM 1398 O O . GLY B 1 54 ? -1.618 -17.094 -5.117 1 97.44 54 GLY B O 1
ATOM 1399 N N . THR B 1 55 ? -1.936 -19.266 -4.715 1 97.25 55 THR B N 1
ATOM 1400 C CA . THR B 1 55 ? -2.68 -19.516 -5.945 1 97.25 55 THR B CA 1
ATOM 1401 C C . THR B 1 55 ? -4.059 -18.859 -5.883 1 97.25 55 THR B C 1
ATOM 1403 O O . THR B 1 55 ? -4.715 -18.688 -6.91 1 97.25 55 THR B O 1
ATOM 1406 N N . GLU B 1 56 ? -4.52 -18.516 -4.738 1 96.38 56 GLU B N 1
ATOM 1407 C CA . GLU B 1 56 ? -5.812 -17.859 -4.586 1 96.38 56 GLU B CA 1
ATOM 1408 C C . GLU B 1 56 ? -5.793 -16.438 -5.172 1 96.38 56 GLU B C 1
ATOM 1410 O O . GLU B 1 56 ? -6.844 -15.859 -5.426 1 96.38 56 GLU B O 1
ATOM 1415 N N . PHE B 1 57 ? -4.598 -15.93 -5.246 1 96.5 57 PHE B N 1
ATOM 1416 C CA . PHE B 1 57 ? -4.453 -14.633 -5.898 1 96.5 57 PHE B CA 1
ATOM 1417 C C . PHE B 1 57 ? -4.43 -14.789 -7.414 1 96.5 57 PHE B C 1
ATOM 1419 O O . PHE B 1 57 ? -3.373 -14.672 -8.039 1 96.5 57 PHE B O 1
ATOM 1426 N N . SER B 1 58 ? -5.559 -14.875 -7.957 1 93.81 58 SER B N 1
ATOM 1427 C CA . SER B 1 58 ? -5.73 -15.289 -9.344 1 93.81 58 SER B CA 1
ATOM 1428 C C . SER B 1 58 ? -5.492 -14.125 -10.305 1 93.81 58 SER B C 1
ATOM 1430 O O . SER B 1 58 ? -5.27 -14.328 -11.5 1 93.81 58 SER B O 1
ATOM 1432 N N . THR B 1 59 ? -5.523 -12.93 -9.812 1 91.62 59 THR B N 1
ATOM 1433 C CA . THR B 1 59 ? -5.336 -11.766 -10.672 1 91.62 59 THR B CA 1
ATOM 1434 C C . THR B 1 59 ? -4.281 -10.828 -10.094 1 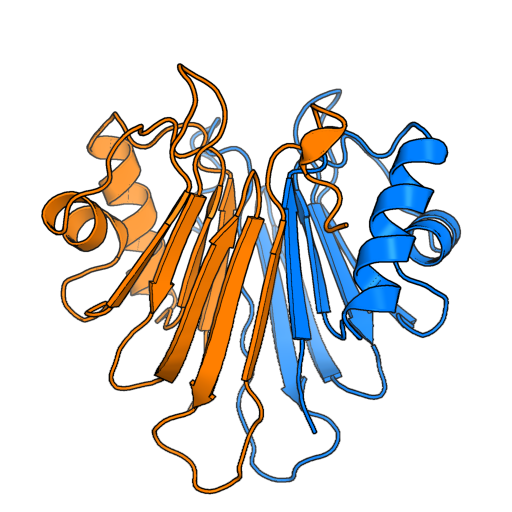91.62 59 THR B C 1
ATOM 1436 O O . THR B 1 59 ? -4.102 -10.766 -8.875 1 91.62 59 THR B O 1
ATOM 1439 N N . PHE B 1 60 ? -3.533 -10.203 -11.07 1 93.44 60 PHE B N 1
ATOM 1440 C CA . PHE B 1 60 ? -2.5 -9.273 -10.625 1 93.44 60 PHE B CA 1
ATOM 1441 C C . PHE B 1 60 ? -2.135 -8.297 -11.734 1 93.44 60 PHE B C 1
ATOM 1443 O O . PHE B 1 60 ? -2.49 -8.508 -12.898 1 93.44 60 PHE B O 1
ATOM 1450 N N . ALA B 1 61 ? -1.558 -7.234 -11.289 1 90.69 61 ALA B N 1
ATOM 1451 C CA . ALA B 1 61 ? -0.95 -6.227 -12.148 1 90.69 61 ALA B CA 1
ATOM 1452 C C . ALA B 1 61 ? 0.419 -5.805 -11.625 1 90.69 61 ALA B C 1
ATOM 1454 O O . ALA B 1 61 ? 0.697 -5.93 -10.43 1 90.69 61 ALA B O 1
ATOM 1455 N N . TYR B 1 62 ? 1.278 -5.434 -12.594 1 91 62 TYR B N 1
ATOM 1456 C CA . TYR B 1 62 ? 2.584 -5.02 -12.094 1 91 62 TYR B CA 1
ATOM 1457 C C . TYR B 1 62 ? 3.166 -3.9 -12.953 1 91 62 TYR B C 1
ATOM 1459 O O . TYR B 1 62 ? 2.783 -3.738 -14.109 1 91 62 TYR B O 1
ATOM 1467 N N . LEU B 1 63 ? 3.957 -3.168 -12.281 1 88.25 63 LEU B N 1
ATOM 1468 C CA . LEU B 1 63 ? 4.801 -2.174 -12.938 1 88.25 63 LEU B CA 1
ATOM 1469 C C . LEU B 1 63 ? 6.246 -2.652 -13.008 1 88.25 63 LEU B C 1
ATOM 1471 O O . LEU B 1 63 ? 6.816 -3.07 -11.992 1 88.25 63 LEU B O 1
ATOM 1475 N N . THR B 1 64 ? 6.812 -2.508 -14.156 1 89.69 64 THR B N 1
ATOM 1476 C CA . THR B 1 64 ? 8.156 -3.016 -14.43 1 89.69 64 THR B CA 1
ATOM 1477 C C . THR B 1 64 ? 9.203 -2.182 -13.703 1 89.69 64 THR B C 1
ATOM 1479 O O . THR B 1 64 ? 9.102 -0.956 -13.641 1 89.69 64 THR B O 1
ATOM 1482 N N . ALA B 1 65 ? 10.148 -2.965 -13.18 1 88.06 65 ALA B N 1
ATOM 1483 C CA . ALA B 1 65 ? 11.312 -2.271 -12.633 1 88.06 65 ALA B CA 1
ATOM 1484 C C . ALA B 1 65 ? 12.273 -1.861 -13.734 1 88.06 65 ALA B C 1
ATOM 1486 O O . ALA B 1 65 ? 12.273 -2.449 -14.82 1 88.06 65 ALA B O 1
ATOM 1487 N N . GLU B 1 66 ? 12.859 -0.775 -13.453 1 83.88 66 GLU B N 1
ATOM 1488 C CA . GLU B 1 66 ? 13.977 -0.376 -14.312 1 83.88 66 GLU B CA 1
ATOM 1489 C C . GLU B 1 66 ? 15.32 -0.669 -13.648 1 83.88 66 GLU B C 1
ATOM 1491 O O . GLU B 1 66 ? 15.758 0.079 -12.773 1 83.88 66 GLU B O 1
ATOM 1496 N N . GLY B 1 67 ? 15.914 -1.69 -14.086 1 78.75 67 GLY B N 1
ATOM 1497 C CA . GLY B 1 67 ? 17.109 -2.146 -13.398 1 78.75 67 GLY B CA 1
ATOM 1498 C C . GLY B 1 67 ? 16.844 -2.58 -11.969 1 78.75 67 GLY B C 1
ATOM 1499 O O . GLY B 1 67 ? 15.984 -3.422 -11.719 1 78.75 67 GLY B O 1
ATOM 1500 N N . SER B 1 68 ? 17.656 -1.938 -11.047 1 77.94 68 SER B N 1
ATOM 1501 C CA . SER B 1 68 ? 17.516 -2.299 -9.641 1 77.94 68 SER B CA 1
ATOM 1502 C C . SER B 1 68 ? 16.578 -1.338 -8.914 1 77.94 68 SER B C 1
ATOM 1504 O O . SER B 1 68 ? 16.531 -1.313 -7.68 1 77.94 68 SER B O 1
ATOM 1506 N N . ARG B 1 69 ? 15.781 -0.686 -9.812 1 77.12 69 ARG B N 1
ATOM 1507 C CA . ARG B 1 69 ? 14.945 0.326 -9.172 1 77.12 69 ARG B CA 1
ATOM 1508 C C . ARG B 1 69 ? 13.477 0.127 -9.523 1 77.12 69 ARG B C 1
ATOM 1510 O O . ARG B 1 69 ? 13.141 -0.166 -10.672 1 77.12 69 ARG B O 1
ATOM 1517 N N . GLY B 1 70 ? 12.781 0.087 -8.539 1 81.38 70 GLY B N 1
ATOM 1518 C CA . GLY B 1 70 ? 11.344 0.154 -8.734 1 81.38 70 GLY B CA 1
ATOM 1519 C C . GLY B 1 70 ? 10.688 -1.212 -8.812 1 81.38 70 GLY B C 1
ATOM 1520 O O . GLY B 1 70 ? 11.117 -2.152 -8.148 1 81.38 70 GLY B O 1
ATOM 1521 N N . GLY B 1 71 ? 9.547 -1.15 -9.539 1 89.31 71 GLY B N 1
ATOM 1522 C CA . GLY B 1 71 ? 8.719 -2.338 -9.656 1 89.31 71 GLY B CA 1
ATOM 1523 C C . GLY B 1 71 ? 7.598 -2.393 -8.633 1 89.31 71 GLY B C 1
ATOM 1524 O O . GLY B 1 71 ? 7.824 -2.145 -7.445 1 89.31 71 GLY B O 1
ATOM 1525 N N . VAL B 1 72 ? 6.438 -2.717 -9.125 1 89.81 72 VAL B N 1
ATOM 1526 C CA . VAL B 1 72 ? 5.262 -2.822 -8.266 1 89.81 72 VAL B CA 1
ATOM 1527 C C . VAL B 1 72 ? 4.48 -4.086 -8.617 1 89.81 72 VAL B C 1
ATOM 1529 O O . VAL B 1 72 ? 4.367 -4.453 -9.789 1 89.81 72 VAL B O 1
ATOM 1532 N N . LEU B 1 73 ? 4.09 -4.707 -7.574 1 92 73 LEU B N 1
ATOM 1533 C CA . LEU B 1 73 ? 3.172 -5.828 -7.766 1 92 73 LEU B CA 1
ATOM 1534 C C . LEU B 1 73 ? 1.875 -5.605 -6.992 1 92 73 LEU B C 1
ATOM 1536 O O . LEU B 1 73 ? 1.901 -5.352 -5.789 1 92 73 LEU B O 1
ATOM 1540 N N . LEU B 1 74 ? 0.761 -5.664 -7.723 1 92 74 LEU B N 1
ATOM 1541 C CA . LEU B 1 74 ? -0.582 -5.688 -7.152 1 92 74 LEU B CA 1
ATOM 1542 C C . LEU B 1 74 ? -1.266 -7.023 -7.43 1 92 74 LEU B C 1
ATOM 1544 O O . LEU B 1 74 ? -1.44 -7.406 -8.594 1 92 74 LEU B O 1
ATOM 1548 N N . ALA B 1 75 ? -1.59 -7.703 -6.387 1 92.75 75 ALA B N 1
ATOM 1549 C CA . ALA B 1 75 ? -2.27 -8.992 -6.535 1 92.75 75 ALA B CA 1
ATOM 1550 C C . ALA B 1 75 ? -3.473 -9.086 -5.602 1 92.75 75 ALA B C 1
ATOM 1552 O O . ALA B 1 75 ? -3.439 -8.57 -4.48 1 92.75 75 ALA B O 1
ATOM 1553 N N . TRP B 1 76 ? -4.566 -9.719 -6.059 1 91.38 76 TRP B N 1
ATOM 1554 C CA . TRP B 1 76 ? -5.762 -9.828 -5.23 1 91.38 76 TRP B CA 1
ATOM 1555 C C . TRP B 1 76 ? -6.473 -11.156 -5.465 1 91.38 76 TRP B C 1
ATOM 1557 O O . TRP B 1 76 ? -6.359 -11.742 -6.539 1 91.38 76 TRP B O 1
ATOM 1567 N N . LYS B 1 77 ? -7.137 -11.539 -4.422 1 91.62 77 LYS B N 1
ATOM 1568 C CA . LYS B 1 77 ? -7.941 -12.758 -4.523 1 91.62 77 LYS B CA 1
ATOM 1569 C C . LYS B 1 77 ? -9.203 -12.508 -5.34 1 91.62 77 LYS B C 1
ATOM 1571 O O . LYS B 1 77 ? -10.016 -11.648 -4.996 1 91.62 77 LYS B O 1
ATOM 1576 N N . GLY B 1 78 ? -9.43 -13.336 -6.309 1 88.69 78 GLY B N 1
ATOM 1577 C CA . GLY B 1 78 ? -10.555 -13.156 -7.219 1 88.69 78 GLY B CA 1
ATOM 1578 C C . GLY B 1 78 ? -11.898 -13.398 -6.566 1 88.69 78 GLY B C 1
ATOM 1579 O O . GLY B 1 78 ? -12.922 -12.898 -7.035 1 88.69 78 GLY B O 1
ATOM 1580 N N . ASP B 1 79 ? -11.922 -14.102 -5.539 1 87.31 79 ASP B N 1
ATOM 1581 C CA . ASP B 1 79 ? -13.18 -14.367 -4.855 1 87.31 79 ASP B CA 1
ATOM 1582 C C . ASP B 1 79 ? -13.555 -13.227 -3.922 1 87.31 79 ASP B C 1
ATOM 1584 O O . ASP B 1 79 ? -14.695 -13.156 -3.441 1 87.31 79 ASP B O 1
ATOM 1588 N N . HIS B 1 80 ? -12.609 -12.336 -3.73 1 84.38 80 HIS B N 1
ATOM 1589 C CA . HIS B 1 80 ? -12.875 -11.203 -2.854 1 84.38 80 HIS B CA 1
ATOM 1590 C C . HIS B 1 80 ? -13.141 -9.938 -3.658 1 84.38 80 HIS B C 1
ATOM 1592 O O . HIS B 1 80 ? -13.906 -9.07 -3.223 1 84.38 80 HIS B O 1
ATOM 1598 N N . TYR B 1 81 ? -12.406 -9.883 -4.77 1 83.5 81 TYR B N 1
ATOM 1599 C CA . TYR B 1 81 ? -12.516 -8.648 -5.535 1 83.5 81 TYR B CA 1
ATOM 1600 C C . TYR B 1 81 ? -12.805 -8.938 -7.004 1 83.5 81 TYR B C 1
ATOM 1602 O O . TYR B 1 81 ? -12.25 -9.883 -7.574 1 83.5 81 TYR B O 1
ATOM 1610 N N . THR B 1 82 ? -13.641 -8.094 -7.516 1 84 82 THR B N 1
ATOM 1611 C CA . THR B 1 82 ? -13.812 -8.031 -8.961 1 84 82 THR B CA 1
ATOM 1612 C C . THR B 1 82 ? -13.227 -6.734 -9.523 1 84 82 THR B C 1
ATOM 1614 O O . THR B 1 82 ? -13.766 -5.652 -9.289 1 84 82 THR B O 1
ATOM 1617 N N . VAL B 1 83 ? -12.094 -6.891 -10.148 1 83.5 83 VAL B N 1
ATOM 1618 C CA . VAL B 1 83 ? -11.398 -5.719 -10.688 1 83.5 83 VAL B CA 1
ATOM 1619 C C . VAL B 1 83 ? -11.766 -5.527 -12.156 1 83.5 83 VAL B C 1
ATOM 1621 O O . VAL B 1 83 ? -11.633 -6.453 -12.961 1 83.5 83 VAL B O 1
ATOM 1624 N N . SER B 1 84 ? -12.258 -4.395 -12.5 1 82.38 84 SER B N 1
ATOM 1625 C CA . SER B 1 84 ? -12.781 -4.133 -13.836 1 82.38 84 SER B CA 1
ATOM 1626 C C . SER B 1 84 ? -11.742 -3.457 -14.719 1 82.38 84 SER B C 1
ATOM 1628 O O . SER B 1 84 ? -11.719 -3.664 -15.93 1 82.38 84 SER B O 1
ATOM 1630 N N . ASN B 1 85 ? -10.961 -2.639 -14.141 1 84.56 85 ASN B N 1
ATOM 1631 C CA . ASN B 1 85 ? -9.992 -1.868 -14.922 1 84.56 85 ASN B CA 1
ATOM 1632 C C . ASN B 1 85 ? -8.641 -1.792 -14.227 1 84.56 85 ASN B C 1
ATOM 1634 O O . ASN B 1 85 ? -8.57 -1.588 -13.008 1 84.56 85 ASN B O 1
ATOM 1638 N N . VAL B 1 86 ? -7.637 -2.15 -14.945 1 87.31 86 VAL B N 1
ATOM 1639 C CA . VAL B 1 86 ? -6.262 -1.939 -14.508 1 87.31 86 VAL B CA 1
ATOM 1640 C C . VAL B 1 86 ? -5.508 -1.117 -15.555 1 87.31 86 VAL B C 1
ATOM 1642 O O . VAL B 1 86 ? -5.574 -1.407 -16.75 1 87.31 86 VAL B O 1
ATOM 1645 N N . THR B 1 87 ? -4.906 -0.066 -15.078 1 85.19 87 THR B N 1
ATOM 1646 C CA . THR B 1 87 ? -4.098 0.758 -15.969 1 85.19 87 THR B CA 1
ATOM 1647 C C . THR B 1 87 ? -2.682 0.92 -15.422 1 85.19 87 THR B C 1
ATOM 1649 O O . THR B 1 87 ? -2.496 1.17 -14.227 1 85.19 87 THR B O 1
ATOM 1652 N N . VAL B 1 88 ? -1.707 0.607 -16.266 1 84.31 88 VAL B N 1
ATOM 1653 C CA . VAL B 1 88 ? -0.309 0.869 -15.938 1 84.31 88 VAL B CA 1
ATOM 1654 C C . VAL B 1 88 ? 0.241 1.959 -16.859 1 84.31 88 VAL B C 1
ATOM 1656 O O . VAL B 1 88 ? 0.31 1.777 -18.078 1 84.31 88 VAL B O 1
ATOM 1659 N N . GLN B 1 89 ? 0.533 3.117 -16.25 1 76.56 89 GLN B N 1
ATOM 1660 C CA . GLN B 1 89 ? 1.04 4.254 -17.016 1 76.56 89 GLN B CA 1
ATOM 1661 C C . GLN B 1 89 ? 2.221 4.91 -16.312 1 76.56 89 GLN B C 1
ATOM 1663 O O . GLN B 1 89 ? 2.084 5.398 -15.18 1 76.56 89 GLN B O 1
ATOM 1668 N N . GLY B 1 90 ? 3.348 4.898 -17.062 1 75.19 90 GLY B N 1
ATOM 1669 C CA . GLY B 1 90 ? 4.523 5.453 -16.406 1 75.19 90 GLY B CA 1
ATOM 1670 C C . GLY B 1 90 ? 4.891 4.734 -15.125 1 75.19 90 GLY B C 1
ATOM 1671 O O . GLY B 1 90 ? 5.102 3.521 -15.125 1 75.19 90 GLY B O 1
ATOM 1672 N N . CYS B 1 91 ? 4.789 5.52 -13.992 1 76.12 91 CYS B N 1
ATOM 1673 C CA . CYS B 1 91 ? 5.168 4.945 -12.711 1 76.12 91 CYS B CA 1
ATOM 1674 C C . CYS B 1 91 ? 3.938 4.672 -11.852 1 76.12 91 CYS B C 1
ATOM 1676 O O . CYS B 1 91 ? 4.043 4.531 -10.633 1 76.12 91 CYS B O 1
ATOM 1678 N N . LEU B 1 92 ? 2.861 4.48 -12.57 1 77.56 92 LEU B N 1
ATOM 1679 C CA . LEU B 1 92 ? 1.607 4.363 -11.836 1 77.56 92 LEU B CA 1
ATOM 1680 C C . LEU B 1 92 ? 0.876 3.078 -12.219 1 77.56 92 LEU B C 1
ATOM 1682 O O . LEU B 1 92 ? 0.797 2.729 -13.398 1 77.56 92 LEU B O 1
ATOM 1686 N N . VAL B 1 93 ? 0.457 2.406 -11.219 1 83.81 93 VAL B N 1
ATOM 1687 C CA . VAL B 1 93 ? -0.508 1.326 -11.391 1 83.81 93 VAL B CA 1
ATOM 1688 C C . VAL B 1 93 ? -1.842 1.717 -10.758 1 83.81 93 VAL B C 1
ATOM 1690 O O . VAL B 1 93 ? -1.891 2.105 -9.594 1 83.81 93 VAL B O 1
ATOM 1693 N N . THR B 1 94 ? -2.922 1.674 -11.609 1 83.38 94 THR B N 1
ATOM 1694 C CA . THR B 1 94 ? -4.258 1.96 -11.094 1 83.38 94 THR B CA 1
ATOM 1695 C C . THR B 1 94 ? -5.184 0.765 -11.297 1 83.38 94 THR B C 1
ATOM 1697 O O . THR B 1 94 ? -5.141 0.113 -12.344 1 83.38 94 THR B O 1
ATOM 1700 N N . ALA B 1 95 ? -5.918 0.473 -10.227 1 84.56 95 ALA B N 1
ATOM 1701 C CA . ALA B 1 95 ? -6.91 -0.595 -10.312 1 84.56 95 ALA B CA 1
ATOM 1702 C C . ALA B 1 95 ? -8.242 -0.152 -9.711 1 84.56 95 ALA B C 1
ATOM 1704 O O . ALA B 1 95 ? -8.273 0.513 -8.672 1 84.56 95 ALA B O 1
ATOM 1705 N N . ALA B 1 96 ? -9.281 -0.422 -10.461 1 81.81 96 ALA B N 1
ATOM 1706 C CA . ALA B 1 96 ? -10.641 -0.163 -10.008 1 81.81 96 ALA B CA 1
ATOM 1707 C C . ALA B 1 96 ? -11.453 -1.454 -9.938 1 81.81 96 ALA B C 1
ATOM 1709 O O . ALA B 1 96 ? -11.406 -2.277 -10.852 1 81.81 96 ALA B O 1
ATOM 1710 N N . GLY B 1 97 ? -12.008 -1.617 -8.766 1 80.88 97 GLY B N 1
ATOM 1711 C CA . GLY B 1 97 ? -12.805 -2.822 -8.602 1 80.88 97 GLY B CA 1
ATOM 1712 C C . GLY B 1 97 ? -13.797 -2.73 -7.457 1 80.88 97 GLY B C 1
ATOM 1713 O O . GLY B 1 97 ? -13.922 -1.681 -6.824 1 80.88 97 GLY B O 1
ATOM 1714 N N . ASN B 1 98 ? -14.578 -3.932 -7.363 1 75.88 98 ASN B N 1
ATOM 1715 C CA . ASN B 1 98 ? -15.578 -4.062 -6.312 1 75.88 98 ASN B CA 1
ATOM 1716 C C . ASN B 1 98 ? -15.328 -5.297 -5.449 1 75.88 98 ASN B C 1
ATOM 1718 O O . ASN B 1 98 ? -14.727 -6.266 -5.906 1 75.88 98 ASN B O 1
ATOM 1722 N N . ASN B 1 99 ? -15.758 -5.086 -4.164 1 74.19 99 ASN B N 1
ATOM 1723 C CA . ASN B 1 99 ? -15.773 -6.305 -3.357 1 74.19 99 ASN B CA 1
ATOM 1724 C C . ASN B 1 99 ? -16.781 -7.316 -3.887 1 74.19 99 ASN B C 1
ATOM 1726 O O . ASN B 1 99 ? -17.906 -6.949 -4.242 1 74.19 99 ASN B O 1
ATOM 1730 N N . ALA B 1 100 ? -16.391 -8.539 -4.203 1 67.19 100 ALA B N 1
ATOM 1731 C CA . ALA B 1 100 ? -17.234 -9.57 -4.793 1 67.19 100 ALA B CA 1
ATOM 1732 C C . ALA B 1 100 ? -18.328 -10.008 -3.816 1 67.19 100 ALA B C 1
ATOM 1734 O O . ALA B 1 100 ? -19.391 -10.461 -4.23 1 67.19 100 ALA B O 1
ATOM 1735 N N . LYS B 1 101 ? -18.156 -10.453 -2.762 1 56.5 101 LYS B N 1
ATOM 1736 C CA . LYS B 1 101 ? -19.141 -11.094 -1.897 1 56.5 101 LYS B CA 1
ATOM 1737 C C . LYS B 1 101 ? -20.266 -10.125 -1.542 1 56.5 101 LYS B C 1
ATOM 1739 O O . LYS B 1 101 ? -21.375 -10.547 -1.227 1 56.5 101 LYS B O 1
ATOM 1744 N N . GLY B 1 102 ? -20.188 -8.867 -1.201 1 50.94 102 GLY B N 1
ATOM 1745 C CA . GLY B 1 102 ? -21.328 -8.117 -0.71 1 50.94 102 GLY B CA 1
ATOM 1746 C C . GLY B 1 102 ? -21.875 -7.121 -1.724 1 50.94 102 GLY B C 1
ATOM 1747 O O . GLY B 1 102 ? -21.156 -6.727 -2.65 1 50.94 102 GLY B O 1
ATOM 1748 N N . GLY B 1 103 ? -23.359 -7.305 -2.027 1 40.03 103 GLY B N 1
ATOM 1749 C CA . GLY B 1 103 ? -24.188 -6.34 -2.723 1 40.03 103 GLY B CA 1
ATOM 1750 C C . GLY B 1 103 ? -23.594 -4.941 -2.746 1 40.03 103 GLY B C 1
ATOM 1751 O O . GLY B 1 103 ? -24.109 -4.055 -3.432 1 40.03 103 GLY B O 1
ATOM 1752 N N . ALA B 1 104 ? -23.672 -4.469 -1.643 1 38.84 104 ALA B N 1
ATOM 1753 C CA . ALA B 1 104 ? -23.453 -3.023 -1.642 1 38.84 104 ALA B CA 1
ATOM 1754 C C . ALA B 1 104 ? -22.203 -2.658 -2.443 1 38.84 104 ALA B C 1
ATOM 1756 O O . ALA B 1 104 ? -21.25 -3.439 -2.514 1 38.84 104 ALA B O 1
ATOM 1757 N N . SER B 1 105 ? -22.547 -1.939 -3.494 1 36.69 105 SER B N 1
ATOM 1758 C CA . SER B 1 105 ? -21.719 -1.268 -4.488 1 36.69 105 SER B CA 1
ATOM 1759 C C . SER B 1 105 ? -20.391 -0.828 -3.895 1 36.69 105 SER B C 1
ATOM 1761 O O . SER B 1 105 ? -20.266 0.283 -3.373 1 36.69 105 SER B O 1
ATOM 1763 N N . GLY B 1 106 ? -19.875 -1.389 -2.945 1 40.34 106 GLY B N 1
ATOM 1764 C CA . GLY B 1 106 ? -18.688 -0.743 -2.412 1 40.34 106 GLY B CA 1
ATOM 1765 C C . GLY B 1 106 ? -17.625 -0.458 -3.467 1 40.34 106 GLY B C 1
ATOM 1766 O O . GLY B 1 106 ? -17.531 -1.182 -4.461 1 40.34 106 GLY B O 1
ATOM 1767 N N . ASN B 1 107 ? -17.516 0.682 -4.004 1 41.16 107 ASN B N 1
ATOM 1768 C CA . ASN B 1 107 ? -16.594 1.404 -4.871 1 41.16 107 ASN B CA 1
ATOM 1769 C C . ASN B 1 107 ? -15.148 1.098 -4.52 1 41.16 107 ASN B C 1
ATOM 1771 O O . ASN B 1 107 ? -14.648 1.524 -3.475 1 41.16 107 ASN B O 1
ATOM 1775 N N . TYR B 1 108 ? -14.75 0.068 -4.988 1 44.62 108 TYR B N 1
ATOM 1776 C CA . TYR B 1 108 ? -13.352 -0.07 -4.613 1 44.62 108 TYR B CA 1
ATOM 1777 C C . TYR B 1 108 ? -12.477 0.891 -5.41 1 44.62 108 TYR B C 1
ATOM 1779 O O . TYR B 1 108 ? -12.625 1.014 -6.625 1 44.62 108 TYR B O 1
ATOM 1787 N N . ARG B 1 109 ? -12.016 2.021 -5.293 1 46.5 109 ARG B N 1
ATOM 1788 C CA . ARG B 1 109 ? -11 2.717 -6.082 1 46.5 109 ARG B CA 1
ATOM 1789 C C . ARG B 1 109 ? -9.641 2.656 -5.398 1 46.5 109 ARG B C 1
ATOM 1791 O O . ARG B 1 109 ? -9.492 3.094 -4.254 1 46.5 109 ARG B O 1
ATOM 1798 N N . SER B 1 110 ? -8.781 1.898 -5.785 1 47.72 110 SER B N 1
ATOM 1799 C CA . SER B 1 110 ? -7.383 1.674 -5.438 1 47.72 110 SER B CA 1
ATOM 1800 C C . SER B 1 110 ? -6.473 2.682 -6.129 1 47.72 110 SER B C 1
ATOM 1802 O O . SER B 1 110 ? -6.617 2.938 -7.328 1 47.72 110 SER B O 1
ATOM 1804 N N . VAL B 1 111 ? -5.578 4.035 -6.109 1 48.78 111 VAL B N 1
ATOM 1805 C CA . VAL B 1 111 ? -4.578 4.488 -7.066 1 48.78 111 VAL B CA 1
ATOM 1806 C C . VAL B 1 111 ? -3.178 4.262 -6.496 1 48.78 111 VAL B C 1
ATOM 1808 O O . VAL B 1 111 ? -2.891 4.652 -5.363 1 48.78 111 VAL B O 1
ATOM 1811 N N . TRP B 1 112 ? -2.34 3.256 -6.723 1 50.53 112 TRP B N 1
ATOM 1812 C CA . TRP B 1 112 ? -0.976 2.809 -6.465 1 50.53 112 TRP B CA 1
ATOM 1813 C C . TRP B 1 112 ? 0.038 3.766 -7.078 1 50.53 112 TRP B C 1
ATOM 1815 O O . TRP B 1 112 ? -0.053 4.102 -8.266 1 50.53 112 TRP B O 1
ATOM 1825 N N . ALA B 1 113 ? 0.815 4.871 -6.734 1 51.53 113 ALA B N 1
ATOM 1826 C CA . ALA B 1 113 ? 1.871 5.684 -7.332 1 51.53 113 ALA B CA 1
ATOM 1827 C C . ALA B 1 113 ? 3.248 5.242 -6.844 1 51.53 113 ALA B C 1
ATOM 1829 O O . ALA B 1 113 ? 3.428 4.949 -5.656 1 51.53 113 ALA B O 1
ATOM 1830 N N . THR B 1 114 ? 4.238 4.777 -7.449 1 55.66 114 THR B N 1
ATOM 1831 C CA . THR B 1 1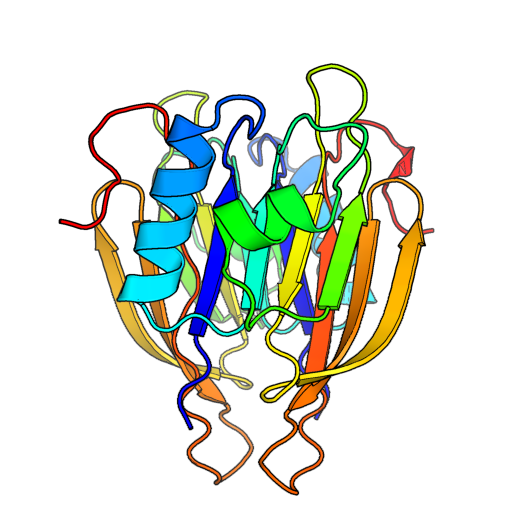14 ? 5.617 4.301 -7.422 1 55.66 114 THR B CA 1
ATOM 1832 C C . THR B 1 114 ? 6.594 5.469 -7.324 1 55.66 114 THR B C 1
ATOM 1834 O O . THR B 1 114 ? 6.195 6.629 -7.445 1 55.66 114 THR B O 1
ATOM 1837 N N . ARG B 1 115 ? 8.109 5.355 -7.949 1 51.66 115 ARG B N 1
ATOM 1838 C CA . ARG B 1 115 ? 9.211 6.266 -7.648 1 51.66 115 ARG B CA 1
ATOM 1839 C C . ARG B 1 115 ? 8.945 7.656 -8.227 1 51.66 115 ARG B C 1
ATOM 1841 O O . ARG B 1 115 ? 8.633 7.793 -9.406 1 51.66 115 ARG B O 1
ATOM 1848 N N . LEU B 1 116 ? 8.594 8.742 -7.27 1 46.78 116 LEU B N 1
ATOM 1849 C CA . LEU B 1 116 ? 8.602 10.109 -7.789 1 46.78 116 LEU B CA 1
ATOM 1850 C C . LEU B 1 116 ? 9.906 10.398 -8.523 1 46.78 116 LEU B C 1
ATOM 1852 O O . LEU B 1 116 ? 10.164 11.547 -8.898 1 46.78 116 LEU B O 1
ATOM 1856 N N . GLY B 1 117 ? 10.703 9.555 -8.477 1 40.53 117 GLY B N 1
ATOM 1857 C CA . GLY B 1 117 ? 11.922 10.195 -8.938 1 40.53 117 GLY B CA 1
ATOM 1858 C C . GLY B 1 117 ? 11.703 11.117 -10.117 1 40.53 117 GLY B C 1
ATOM 1859 O O . GLY B 1 117 ? 12.164 12.258 -10.109 1 40.53 117 GLY B O 1
ATOM 1860 N N . ARG B 1 118 ? 11.43 10.531 -11.305 1 41.41 118 ARG B N 1
ATOM 1861 C CA . ARG B 1 118 ? 11.453 11.352 -12.508 1 41.41 118 ARG B CA 1
ATOM 1862 C C . ARG B 1 118 ? 10.133 12.078 -12.711 1 41.41 118 ARG B C 1
ATOM 1864 O O . ARG B 1 118 ? 9.086 11.617 -12.234 1 41.41 118 ARG B O 1
ATOM 1871 N N . GLU B 1 119 ? 10.117 13.383 -13.016 1 43.97 119 GLU B N 1
ATOM 1872 C CA . GLU B 1 119 ? 9.086 14.281 -13.516 1 43.97 119 GLU B CA 1
ATOM 1873 C C . GLU B 1 119 ? 7.91 13.508 -14.102 1 43.97 119 GLU B C 1
ATOM 1875 O O . GLU B 1 119 ? 6.785 14.016 -14.148 1 43.97 119 GLU B O 1
ATOM 1880 N N . THR B 1 120 ? 8.133 12.281 -14.375 1 43.5 120 THR B N 1
ATOM 1881 C CA . THR B 1 120 ? 7.199 11.648 -15.305 1 43.5 120 THR B CA 1
ATOM 1882 C C . THR B 1 120 ? 6.082 10.938 -14.539 1 43.5 120 THR B C 1
ATOM 1884 O O . THR B 1 120 ? 5.098 10.5 -15.141 1 43.5 120 THR B O 1
ATOM 1887 N N . CYS B 1 121 ? 6.168 10.766 -13.312 1 50.66 121 CYS B N 1
ATOM 1888 C CA . CYS B 1 121 ? 5.074 9.961 -12.773 1 50.66 121 CYS B CA 1
ATOM 1889 C C . CYS B 1 121 ? 3.949 10.852 -12.258 1 50.66 121 CYS B C 1
ATOM 1891 O O . CYS B 1 121 ? 3.053 10.375 -11.555 1 50.66 121 CYS B O 1
ATOM 1893 N N . ILE B 1 122 ? 4.125 12.086 -12.5 1 46.47 122 ILE B N 1
ATOM 1894 C CA . ILE B 1 122 ? 2.979 12.898 -12.117 1 46.47 122 ILE B CA 1
ATOM 1895 C C . ILE B 1 122 ? 1.801 12.594 -13.039 1 46.47 122 ILE B C 1
ATOM 1897 O O . ILE B 1 122 ? 1.921 12.688 -14.266 1 46.47 122 ILE B O 1
ATOM 1901 N N . PRO B 1 123 ? 0.844 11.969 -12.523 1 42.12 123 PRO B N 1
ATOM 1902 C CA . PRO B 1 123 ? -0.282 11.789 -13.445 1 42.12 123 PRO B CA 1
ATOM 1903 C C . PRO B 1 123 ? -0.693 13.094 -14.133 1 42.12 123 PRO B C 1
ATOM 1905 O O . PRO B 1 123 ? -0.814 14.133 -13.469 1 42.12 123 PRO B O 1
ATOM 1908 N N . THR B 1 124 ? -0.327 13.328 -15.344 1 36.78 124 THR B N 1
ATOM 1909 C CA . THR B 1 124 ? -0.833 14.469 -16.094 1 36.78 124 THR B CA 1
ATOM 1910 C C . THR B 1 124 ? -2.344 14.367 -16.281 1 36.78 124 THR B C 1
ATOM 1912 O O . THR B 1 124 ? -2.863 13.297 -16.609 1 36.78 124 THR B O 1
#

Organism: Triticum aestivum (NCBI:txid4565)

Secondary structure (DSSP, 8-state):
-EEEEEEEE-S---SHHHHHHHHHHHHHTTEEEEEEE----S---HHHHHHHT-TT--EEEEEEEETTEEEEEEEE-TTTEEEEEEEEETTEEEEEEEESS--S--EEEPP----TTSGGGS--/-EEEEEEEE-S---SHHHHHHHHHHHHHTTEEEEEEE----S---HHHHHHHT-TT--EEEEEEEETTEEEEEEEE-TTTEEEEEEEEETTEEEEEEEESS-SS--EEEEEEE----SGGGS--

Solvent-accessible surface area (backbone atoms only — not comparable to full-atom values): 12721 Å² total; per-residue (Å²): 111,72,43,16,29,35,42,29,43,52,74,36,50,84,48,65,69,50,24,45,55,44,21,51,53,32,57,76,58,57,45,42,34,41,37,36,30,29,31,36,34,65,70,85,52,72,68,56,48,37,48,29,61,28,74,64,42,70,40,72,50,68,43,59,17,60,68,89,39,37,17,34,40,39,37,30,22,54,78,50,36,45,71,78,46,75,46,77,54,89,46,32,43,41,40,31,29,30,53,51,80,52,81,67,69,46,37,37,35,45,36,48,31,47,70,55,74,58,88,65,49,56,84,126,109,70,46,16,30,37,35,28,39,51,75,38,50,83,48,64,69,50,23,44,54,45,21,51,54,31,58,76,57,58,47,41,34,42,38,37,31,28,31,37,34,65,70,84,52,71,67,55,48,37,46,29,61,29,75,64,42,70,41,71,50,69,44,61,17,62,68,90,37,39,16,33,40,38,37,30,23,55,77,50,35,46,70,78,46,75,46,77,54,89,38,28,44,34,42,33,30,28,53,51,76,56,82,67,71,48,36,36,29,48,40,40,40,47,60,55,76,56,87,65,44,56,85,124

Sequence (248 aa):
MEDNWIVWNVRGLNNPARRTVVKVLVYRNNVSLVCLQETKLSFIYRVVVNQCCGTEFSTFAYLTAEGSRGGVLLAWKGDHYTVSNVTVQGCLVTAAGNNAKGGASGNYRSVWATRLGRETCIPTMEDNWIVWNVRGLNNPARRTVVKVLVYRNNVSLVCLQETKLSFIYRVVVNQCCGTEFSTFAYLTAEGSRGGVLLAWKGDHYTVSNVTVQGCLVTAAGNNAKGGASGNYRSVWATRLGRETCIPT

Radius of gyration: 16.41 Å; Cα contacts (8 Å, |Δi|>4): 621; chains: 2; bounding box: 42×40×34 Å

Nearest PDB structures (foldseek):
  2v0r-assembly2_B  TM=7.989E-01  e=3.262E-06  Homo sapiens
  8ka3-assembly1_A  TM=7.135E-01  e=8.814E-05  Arabidopsis thaliana
  8ka4-assembly3_C  TM=7.166E-01  e=1.280E-04  Arabidopsis thaliana
  2j63-assembly2_B  TM=6.539E-01  e=8.814E-05  Leishmania major
  5cfe-assembly1_A  TM=6.397E-01  e=2.697E-03  Bacillus subtilis subsp. subtilis str. 168